Protein AF-0000000078038835 (afdb_homodimer)

pLDDT: mean 94.96, std 6.56, range [46.28, 98.94]

InterPro domains:
  IPR013078 Histidine phosphatase superfamily, clade-1 [PF00300] (7-77)
  IPR013078 Histidine phosphatase superfamily, clade-1 [SM00855] (6-111)
  IPR013078 Histidine phosphatase superfamily, clade-1 [cd07067] (7-146)
  IPR029033 Histidine phosphatase superfamily [G3DSA:3.40.50.1240] (3-154)
  IPR029033 Histidine phosphatase superfamily [SSF53254] (7-139)
  IPR051021 Mitochondrial serine/threonine phosphatase [PTHR20935] (7-74)

Solvent-accessible surface area (backbone atoms only — not comparable to full-atom values): 15827 Å² total; per-residue (Å²): 125,81,63,75,31,43,46,31,46,28,34,25,25,43,52,50,79,91,56,90,52,73,52,67,27,42,53,32,74,66,12,48,52,31,19,40,31,35,22,55,36,40,73,75,64,52,73,91,75,55,48,47,34,19,12,66,30,37,22,17,41,56,29,49,45,56,63,38,91,72,68,42,75,35,70,61,36,26,86,80,32,50,43,69,44,45,37,54,74,52,33,61,94,67,53,86,61,27,31,37,40,24,30,35,76,58,27,49,28,25,38,50,32,27,66,75,66,74,39,93,40,92,41,78,69,63,62,23,23,35,40,33,34,39,36,32,74,90,42,98,66,34,63,39,82,46,32,31,40,30,31,92,70,22,115,126,81,63,74,32,43,46,32,46,28,34,25,25,40,52,50,79,91,55,90,51,72,52,65,26,42,53,31,75,66,13,49,51,29,19,39,30,35,22,54,37,40,71,75,64,53,74,89,73,54,46,46,34,19,13,68,30,38,21,18,40,56,29,48,45,56,62,37,90,74,68,42,74,35,70,61,36,27,85,80,32,51,43,68,44,44,37,54,74,54,33,61,94,66,51,86,59,27,30,37,36,25,31,35,75,58,27,49,30,27,38,52,33,26,67,74,67,75,40,92,39,93,40,78,70,62,62,22,24,37,38,33,34,41,36,32,72,91,44,96,65,34,62,39,83,46,34,30,41,32,31,93,68,22,115

Sequence (310 aa):
MTTVIDLLLWRHAEAEAGFDDDLARPLTPEGHTQAKRVAHWLQRHAPKNLALLASPARRAQETLQHFAAHFTTEPAIAPGSPVSRVLDVLGWPAPQRSLLLVGHQPGIGQTAAYLLTESPLPWAFPRASLWWFRVRPFHPRPVQLRAVIHPDLAEMTTVIDLLLWRHAEAEAGFDDDLARPLTPEGHTQAKRVAHWLQRHAPKNLALLASPARRAQETLQHFAAHFTTEPAIAPGSPVSRVLDVLGWPAPQRSLLLVGHQPGIGQTAAYLLTESPLPWAFPRASLWWFRVRPFHPRPVQLRAVIHPDLAE

Nearest PDB structures (foldseek):
  4hbz-assembly1_A  TM=8.031E-01  e=3.988E-13  Nakamurella multipartita DSM 44233
  3mxo-assembly2_B  TM=8.098E-01  e=4.710E-10  Homo sapiens
  6cni-assembly1_B  TM=8.218E-01  e=1.964E-09  Homo sapiens
  3mxo-assembly2_A-2  TM=7.864E-01  e=9.013E-10  Homo sapiens
  6cni-assembly1_A  TM=8.022E-01  e=1.616E-09  Homo sapiens

Foldseek 3Di:
DFDKAKEKEWEFFAWDDDDPDQLATAHDPVSLLLLLLQLVLCVVDPDPFAQEEEESRNRRVSSCCSNPVDHYYDPCQHPPRALVSVCVVCVPPDGDHYYYYYHHPPNRQQNVCCLVPVDRDRGDDHHRKMWMWMATPPPPPRIDTDDIDGSVRSD/DFDKAKEKEWEFFAWDDDDPDQLATAHDPVSLLLLLLQLVLCVVDPDPFAQEEEESRNRRVSSCCSNPVDHYYDPCQHPPRALVSVCVVCVPPDGDHYYYYYHHPPNRQQNVCCLVPVDRDRGDDHHRKMWMWMATPPPPPRIDTDDIDGSVRSD

Radius of gyration: 19.63 Å; Cα contacts (8 Å, |Δi|>4): 699; chains: 2; bounding box: 52×59×42 Å

Secondary structure (DSSP, 8-state):
----EEEEEEE---B-S--SSGGGPPBPHHHHHHHHHHHHHHHHHS-SS-EEEE-SSHHHHHHHHTT-S--EE-GGGSTT--HHHHHHHHTTTS--S-EEEEE-TTHHHHHHHHHHHSS-------TT-EEEEEE-TTSSS-EEEEEEE-GGG--/----EEEEEEE---B-S--SSGGGPPBPHHHHHHHHHHHHHHHHHS-SS-EEEE-SSHHHHHHHHTT-S--EE-GGGSTT--HHHHHHHHTTTS--S-EEEEE-TTHHHHHHHHHHHSS-------TT-EEEEEE-TTSSS-EEEEEEE-GGG--

Organism: Hydrogenophilus thermoluteolus (NCBI:txid297)

Structure (mmCIF, N/CA/C/O backbone):
data_AF-0000000078038835-model_v1
#
loop_
_entity.id
_entity.type
_entity.pdbx_description
1 polymer 'Phosphohistidine phosphatase, SixA'
#
loop_
_atom_site.group_PDB
_atom_site.id
_atom_site.type_symbol
_atom_site.label_atom_id
_atom_site.label_alt_id
_atom_site.label_comp_id
_atom_site.label_asym_id
_atom_site.label_entity_id
_atom_site.label_seq_id
_atom_site.pdbx_PDB_ins_code
_atom_site.Cartn_x
_atom_site.Cartn_y
_atom_site.Cartn_z
_atom_site.occupancy
_atom_site.B_iso_or_equiv
_atom_site.auth_seq_id
_atom_site.auth_comp_id
_atom_site.auth_asym_id
_atom_site.auth_atom_id
_atom_site.pdbx_PDB_model_num
ATOM 1 N N . MET A 1 1 ? 27.891 -1.405 -4.035 1 46.28 1 MET A N 1
ATOM 2 C CA . MET A 1 1 ? 26.609 -0.864 -4.473 1 46.28 1 MET A CA 1
ATOM 3 C C . MET A 1 1 ? 25.453 -1.632 -3.84 1 46.28 1 MET A C 1
ATOM 5 O O . MET A 1 1 ? 25.359 -2.854 -3.971 1 46.28 1 MET A O 1
ATOM 9 N N . THR A 1 2 ? 24.922 -1.152 -2.871 1 61.75 2 THR A N 1
ATOM 10 C CA . THR A 1 2 ? 24.047 -1.996 -2.061 1 61.75 2 THR A CA 1
ATOM 11 C C . THR A 1 2 ? 22.875 -2.523 -2.893 1 61.75 2 THR A C 1
ATOM 13 O O . THR A 1 2 ? 22.234 -1.765 -3.613 1 61.75 2 THR A O 1
ATOM 16 N N . THR A 1 3 ? 22.844 -3.789 -3.215 1 81.69 3 THR A N 1
ATOM 17 C CA . THR A 1 3 ? 21.891 -4.453 -4.102 1 81.69 3 THR A CA 1
ATOM 18 C C . THR A 1 3 ? 20.469 -4.277 -3.6 1 81.69 3 THR A C 1
ATOM 20 O O . THR A 1 3 ? 20.203 -4.441 -2.408 1 81.69 3 THR A O 1
ATOM 23 N N . VAL A 1 4 ? 19.641 -3.541 -4.352 1 91.31 4 VAL A N 1
ATOM 24 C CA . VAL A 1 4 ? 18.219 -3.348 -4.062 1 91.31 4 VAL A CA 1
ATOM 25 C C . VAL A 1 4 ? 17.406 -4.445 -4.738 1 91.31 4 VAL A C 1
ATOM 27 O O . VAL A 1 4 ? 17.578 -4.723 -5.926 1 91.31 4 VAL A O 1
ATOM 30 N N . ILE A 1 5 ? 16.625 -5.152 -3.869 1 95.69 5 ILE A N 1
ATOM 31 C CA . ILE A 1 5 ? 15.789 -6.234 -4.383 1 95.69 5 ILE A CA 1
ATOM 32 C C . ILE A 1 5 ? 14.312 -5.887 -4.188 1 95.69 5 ILE A C 1
ATOM 34 O O . ILE A 1 5 ? 13.906 -5.465 -3.104 1 95.69 5 ILE A O 1
ATOM 38 N N . ASP A 1 6 ? 13.516 -6.016 -5.281 1 97.81 6 ASP A N 1
ATOM 39 C CA . ASP A 1 6 ? 12.078 -5.789 -5.207 1 97.81 6 ASP A CA 1
ATOM 40 C C . ASP A 1 6 ? 11.312 -7.113 -5.156 1 97.81 6 ASP A C 1
ATOM 42 O O . ASP A 1 6 ? 11.531 -7.992 -5.992 1 97.81 6 ASP A O 1
ATOM 46 N N . LEU A 1 7 ? 10.484 -7.258 -4.129 1 98.38 7 LEU A N 1
ATOM 47 C CA . LEU A 1 7 ? 9.625 -8.422 -3.965 1 98.38 7 LEU A CA 1
ATOM 48 C C . LEU A 1 7 ? 8.156 -8.031 -4.09 1 98.38 7 LEU A C 1
ATOM 50 O O . LEU A 1 7 ? 7.637 -7.27 -3.268 1 98.38 7 LEU A O 1
ATOM 54 N N . LEU A 1 8 ? 7.52 -8.492 -5.129 1 98.75 8 LEU A N 1
ATOM 55 C CA . LEU A 1 8 ? 6.109 -8.211 -5.375 1 98.75 8 LEU A CA 1
ATOM 56 C C . LEU A 1 8 ? 5.258 -9.453 -5.141 1 98.75 8 LEU A C 1
ATOM 58 O O . LEU A 1 8 ? 5.531 -10.516 -5.703 1 98.75 8 LEU A O 1
ATOM 62 N N . LEU A 1 9 ? 4.301 -9.32 -4.203 1 98.75 9 LEU A N 1
ATOM 63 C CA . LEU A 1 9 ? 3.33 -10.367 -3.885 1 98.75 9 LEU A CA 1
ATOM 64 C C . LEU A 1 9 ? 1.952 -10.016 -4.434 1 98.75 9 LEU A C 1
ATOM 66 O O . LEU A 1 9 ? 1.373 -8.992 -4.062 1 98.75 9 LEU A O 1
ATOM 70 N N . TRP A 1 10 ? 1.436 -10.82 -5.336 1 98.81 10 TRP A N 1
ATOM 71 C CA . TRP A 1 10 ? 0.158 -10.594 -6.008 1 98.81 10 TRP A CA 1
ATOM 72 C C . TRP A 1 10 ? -0.807 -11.742 -5.738 1 98.81 10 TRP A C 1
ATOM 74 O O . TRP A 1 10 ? -0.536 -12.891 -6.109 1 98.81 10 TRP A O 1
ATOM 84 N N . ARG A 1 11 ? -1.869 -11.461 -5.016 1 98.81 11 ARG A N 1
ATOM 85 C CA . ARG A 1 11 ? -2.902 -12.484 -4.875 1 98.81 11 ARG A CA 1
ATOM 86 C C . ARG A 1 11 ? -3.646 -12.695 -6.191 1 98.81 11 ARG A C 1
ATOM 88 O O . ARG A 1 11 ? -3.963 -11.727 -6.891 1 98.81 11 ARG A O 1
ATOM 95 N N . HIS A 1 12 ? -3.979 -13.891 -6.426 1 98.88 12 HIS A N 1
ATOM 96 C CA . HIS A 1 12 ? -4.746 -14.141 -7.637 1 98.88 12 HIS A CA 1
ATOM 97 C C . HIS A 1 12 ? -6.062 -13.375 -7.629 1 98.88 12 HIS A C 1
ATOM 99 O O . HIS A 1 12 ? -6.574 -13.023 -6.559 1 98.88 12 HIS A O 1
ATOM 105 N N . ALA A 1 13 ? -6.652 -13.141 -8.844 1 98.75 13 ALA A N 1
ATOM 106 C CA . ALA A 1 13 ? -7.922 -12.43 -9 1 98.75 13 ALA A CA 1
ATOM 107 C C . ALA A 1 13 ? -9.102 -13.359 -8.742 1 98.75 13 ALA A C 1
ATOM 109 O O . ALA A 1 13 ? -8.914 -14.531 -8.406 1 98.75 13 ALA A O 1
ATOM 110 N N . GLU A 1 14 ? -10.305 -12.797 -8.828 1 98.5 14 GLU A N 1
ATOM 111 C CA . GLU A 1 14 ? -11.523 -13.547 -8.516 1 98.5 14 GLU A CA 1
ATOM 112 C C . GLU A 1 14 ? -11.688 -14.75 -9.43 1 98.5 14 GLU A C 1
ATOM 114 O O . GLU A 1 14 ? -11.539 -14.641 -10.648 1 98.5 14 GLU A O 1
ATOM 119 N N . ALA A 1 15 ? -12.008 -15.875 -8.82 1 98.31 15 ALA A N 1
ATOM 120 C CA . ALA A 1 15 ? -12.141 -17.125 -9.562 1 98.31 15 ALA A CA 1
ATOM 121 C C . ALA A 1 15 ? -13.539 -17.719 -9.391 1 98.31 15 ALA A C 1
ATOM 123 O O . ALA A 1 15 ? -14.211 -17.453 -8.391 1 98.31 15 ALA A O 1
ATOM 124 N N . GLU A 1 16 ? -13.859 -18.484 -10.383 1 97.38 16 GLU A N 1
ATOM 125 C CA . GLU A 1 16 ? -15.156 -19.156 -10.359 1 97.38 16 GLU A CA 1
ATOM 126 C C . GLU A 1 16 ? -15.281 -20.109 -9.18 1 97.38 16 GLU A C 1
ATOM 128 O O . GLU A 1 16 ? -14.273 -20.641 -8.711 1 97.38 16 GLU A O 1
ATOM 133 N N . ALA A 1 17 ? -16.531 -20.266 -8.781 1 92.44 17 ALA A N 1
ATOM 134 C CA . ALA A 1 17 ? -16.828 -21.25 -7.738 1 92.44 17 ALA A CA 1
ATOM 135 C C . ALA A 1 17 ? -17.438 -22.516 -8.328 1 92.44 17 ALA A C 1
ATOM 137 O O . ALA A 1 17 ? -17.875 -22.516 -9.477 1 92.44 17 ALA A O 1
ATOM 138 N N . GLY A 1 18 ? -17.375 -23.562 -7.598 1 84.06 18 GLY A N 1
ATOM 139 C CA . GLY A 1 18 ? -18.172 -24.734 -7.965 1 84.06 18 GLY A CA 1
ATOM 140 C C . GLY A 1 18 ? -17.422 -25.688 -8.883 1 84.06 18 GLY A C 1
ATOM 141 O O . GLY A 1 18 ? -18.031 -26.312 -9.758 1 84.06 18 GLY A O 1
ATOM 142 N N . PHE A 1 19 ? -16.141 -25.719 -8.797 1 85.56 19 PHE A N 1
ATOM 143 C CA . PHE A 1 19 ? -15.367 -26.656 -9.586 1 85.56 19 PHE A CA 1
ATOM 144 C C . PHE A 1 19 ? -14.945 -27.859 -8.742 1 85.56 19 PHE A C 1
ATOM 146 O O . PHE A 1 19 ? -14.664 -27.719 -7.551 1 85.56 19 PHE A O 1
ATOM 153 N N . ASP A 1 20 ? -14.977 -28.969 -9.312 1 88.62 20 ASP A N 1
ATOM 154 C CA . ASP A 1 20 ? -14.531 -30.172 -8.625 1 88.62 20 ASP A CA 1
ATOM 155 C C . ASP A 1 20 ? -13.023 -30.141 -8.367 1 88.62 20 ASP A C 1
ATOM 157 O O . ASP A 1 20 ? -12.562 -30.5 -7.277 1 88.62 20 ASP A O 1
ATOM 161 N N . ASP A 1 21 ? -12.359 -29.766 -9.359 1 93.5 21 ASP A N 1
ATOM 162 C CA . ASP A 1 21 ? -10.914 -29.609 -9.258 1 93.5 21 ASP A CA 1
ATOM 163 C C . ASP A 1 21 ? -10.547 -28.156 -8.922 1 93.5 21 ASP A C 1
ATOM 165 O O . ASP A 1 21 ? -10.656 -27.266 -9.773 1 93.5 21 ASP A O 1
ATOM 169 N N . ASP A 1 22 ? -10.016 -28 -7.723 1 95 22 ASP A N 1
ATOM 170 C CA . ASP A 1 22 ? -9.719 -26.641 -7.254 1 95 22 ASP A CA 1
ATOM 171 C C . ASP A 1 22 ? -8.656 -25.984 -8.125 1 95 22 ASP A C 1
ATOM 173 O O . ASP A 1 22 ? -8.742 -24.781 -8.414 1 95 22 ASP A O 1
ATOM 177 N N . LEU A 1 23 ? -7.625 -26.656 -8.602 1 96.56 23 LEU A N 1
ATOM 178 C CA . LEU A 1 23 ? -6.539 -26.078 -9.391 1 96.56 23 LEU A CA 1
ATOM 179 C C . LEU A 1 23 ? -7.043 -25.609 -10.742 1 96.56 23 LEU A C 1
ATOM 181 O O . LEU A 1 23 ? -6.422 -24.75 -11.375 1 96.56 23 LEU A O 1
ATOM 185 N N . ALA A 1 24 ? -8.156 -26.062 -11.148 1 97.12 24 ALA A N 1
ATOM 186 C CA . ALA A 1 24 ? -8.633 -25.812 -12.508 1 97.12 24 ALA A CA 1
ATOM 187 C C . ALA A 1 24 ? -9.609 -24.641 -12.539 1 97.12 24 ALA A C 1
ATOM 189 O O . ALA A 1 24 ? -10.062 -24.219 -13.609 1 97.12 24 ALA A O 1
ATOM 190 N N . ARG A 1 25 ? -9.914 -24.062 -11.406 1 97.31 25 ARG A N 1
ATOM 191 C CA . ARG A 1 25 ? -10.859 -22.953 -11.352 1 97.31 25 ARG A CA 1
ATOM 192 C C . ARG A 1 25 ? -10.359 -21.766 -12.156 1 97.31 25 ARG A C 1
ATOM 194 O O . ARG A 1 25 ? -9.289 -21.219 -11.867 1 97.31 25 ARG A O 1
ATOM 201 N N . PRO A 1 26 ? -11.133 -21.312 -13.148 1 98.31 26 PRO A N 1
ATOM 202 C CA . PRO A 1 26 ? -10.742 -20.125 -13.914 1 98.31 26 PRO A CA 1
ATOM 203 C C . PRO A 1 26 ? -11.148 -18.828 -13.242 1 98.31 26 PRO A C 1
ATOM 205 O O . PRO A 1 26 ? -11.977 -18.828 -12.32 1 98.31 26 PRO A O 1
ATOM 208 N N . LEU A 1 27 ? -10.562 -17.781 -13.727 1 98.75 27 LEU A N 1
ATOM 209 C CA . LEU A 1 27 ? -11.031 -16.469 -13.297 1 98.75 27 LEU A CA 1
ATOM 210 C C . LEU A 1 27 ? -12.461 -16.219 -13.758 1 98.75 27 LEU A C 1
ATOM 212 O O . LEU A 1 27 ? -12.859 -16.688 -14.828 1 98.75 27 LEU A O 1
ATOM 216 N N . THR A 1 28 ? -13.219 -15.492 -12.953 1 98.62 28 THR A N 1
ATOM 217 C CA . THR A 1 28 ? -14.484 -14.93 -13.414 1 98.62 28 THR A CA 1
ATOM 218 C C . THR A 1 28 ? -14.25 -13.758 -14.359 1 98.62 28 THR A C 1
ATOM 220 O O . THR A 1 28 ? -13.133 -13.266 -14.477 1 98.62 28 THR A O 1
ATOM 223 N N . PRO A 1 29 ? -15.266 -13.32 -15.062 1 98.62 29 PRO A N 1
ATOM 224 C CA . PRO A 1 29 ? -15.109 -12.094 -15.844 1 98.62 29 PRO A CA 1
ATOM 225 C C . PRO A 1 29 ? -14.609 -10.914 -15 1 98.62 29 PRO A C 1
ATOM 227 O O . PRO A 1 29 ? -13.734 -10.164 -15.438 1 98.62 29 PRO A O 1
ATOM 230 N N . GLU A 1 30 ? -15.156 -10.805 -13.859 1 98.12 30 GLU A N 1
ATOM 231 C CA . GLU A 1 30 ? -14.688 -9.766 -12.945 1 98.12 30 GLU A CA 1
ATOM 232 C C . GLU A 1 30 ? -13.227 -9.984 -12.562 1 98.12 30 GLU A C 1
ATOM 234 O O . GLU A 1 30 ? -12.453 -9.031 -12.453 1 98.12 30 GLU A O 1
ATOM 239 N N . GLY A 1 31 ? -12.891 -11.219 -12.352 1 98.56 31 GLY A N 1
ATOM 240 C CA . GLY A 1 31 ? -11.508 -11.555 -12.062 1 98.56 31 GLY A CA 1
ATOM 241 C C . GLY A 1 31 ? -10.547 -11.102 -13.156 1 98.56 31 GLY A C 1
ATOM 242 O O . GLY A 1 31 ? -9.477 -10.57 -12.859 1 98.56 31 GLY A O 1
ATOM 243 N N . HIS A 1 32 ? -10.945 -11.312 -14.344 1 98.81 32 HIS A N 1
ATOM 244 C CA . HIS A 1 32 ? -10.117 -10.859 -15.453 1 98.81 32 HIS A CA 1
ATOM 245 C C . HIS A 1 32 ? -9.984 -9.336 -15.453 1 98.81 32 HIS A C 1
ATOM 247 O O . HIS A 1 32 ? -8.898 -8.812 -15.695 1 98.81 32 HIS A O 1
ATOM 253 N N . THR A 1 33 ? -11.055 -8.68 -15.141 1 98.38 33 THR A N 1
ATOM 254 C CA . THR A 1 33 ? -11.039 -7.223 -15.078 1 98.38 33 THR A CA 1
ATOM 255 C C . THR A 1 33 ? -10.102 -6.738 -13.977 1 98.38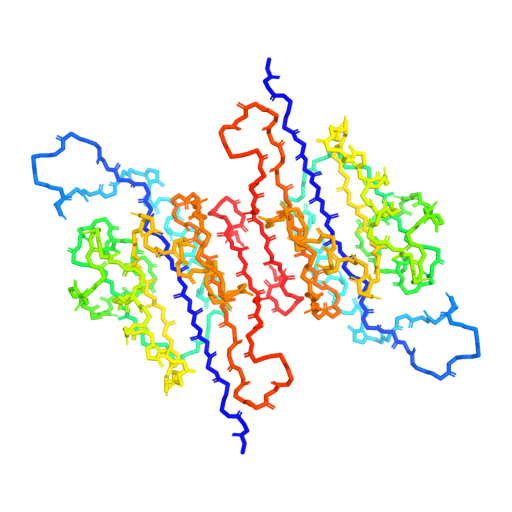 33 THR A C 1
ATOM 257 O O . THR A 1 33 ? -9.289 -5.832 -14.188 1 98.38 33 THR A O 1
ATOM 260 N N . GLN A 1 34 ? -10.172 -7.355 -12.852 1 98.25 34 GLN A N 1
ATOM 261 C CA . GLN A 1 34 ? -9.305 -7.027 -11.727 1 98.25 34 GLN A CA 1
ATOM 262 C C . GLN A 1 34 ? -7.832 -7.199 -12.102 1 98.25 34 GLN A C 1
ATOM 264 O O . GLN A 1 34 ? -7.02 -6.301 -11.883 1 98.25 34 GLN A O 1
ATOM 269 N N . ALA A 1 35 ? -7.531 -8.344 -12.656 1 98.69 35 ALA A N 1
ATOM 270 C CA . ALA A 1 35 ? -6.156 -8.672 -13.008 1 98.69 35 ALA A CA 1
ATOM 271 C C . ALA A 1 35 ? -5.609 -7.707 -14.055 1 98.69 35 ALA A C 1
ATOM 273 O O . ALA A 1 35 ? -4.453 -7.277 -13.969 1 98.69 35 ALA A O 1
ATOM 274 N N . LYS A 1 36 ? -6.422 -7.367 -15.008 1 98.38 36 LYS A N 1
ATOM 275 C CA . LYS A 1 36 ? -6.02 -6.445 -16.062 1 98.38 36 LYS A CA 1
ATOM 276 C C . LYS A 1 36 ? -5.676 -5.074 -15.5 1 98.38 36 LYS A C 1
ATOM 278 O O . LYS A 1 36 ? -4.695 -4.449 -15.922 1 98.38 36 LYS A O 1
ATOM 283 N N . ARG A 1 37 ? -6.441 -4.625 -14.594 1 97.5 37 ARG A N 1
ATOM 284 C CA . ARG A 1 37 ? -6.199 -3.32 -13.977 1 97.5 37 ARG A CA 1
ATOM 285 C C . ARG A 1 37 ? -4.848 -3.287 -13.273 1 97.5 37 ARG A C 1
ATOM 287 O O . ARG A 1 37 ? -4.055 -2.365 -13.484 1 97.5 37 ARG A O 1
ATOM 294 N N . VAL A 1 38 ? -4.57 -4.297 -12.508 1 98.06 38 VAL A N 1
ATOM 295 C CA . VAL A 1 38 ? -3.314 -4.348 -11.766 1 98.06 38 VAL A CA 1
ATOM 296 C C . VAL A 1 38 ? -2.15 -4.551 -12.734 1 98.06 38 VAL A C 1
ATOM 298 O O . VAL A 1 38 ? -1.089 -3.941 -12.57 1 98.06 38 VAL A O 1
ATOM 301 N N . ALA A 1 39 ? -2.352 -5.355 -13.742 1 98.38 39 ALA A N 1
ATOM 302 C CA . ALA A 1 39 ? -1.331 -5.578 -14.766 1 98.38 39 ALA A CA 1
ATOM 303 C C . ALA A 1 39 ? -0.963 -4.273 -15.461 1 98.38 39 ALA A C 1
ATOM 305 O O . ALA A 1 39 ? 0.215 -4.004 -15.711 1 98.38 39 ALA A O 1
ATOM 306 N N . HIS A 1 40 ? -1.932 -3.525 -15.797 1 96.88 40 HIS A N 1
ATOM 307 C CA . HIS A 1 40 ? -1.693 -2.246 -16.453 1 96.88 40 HIS A CA 1
ATOM 308 C C . HIS A 1 40 ? -0.863 -1.319 -15.57 1 96.88 40 HIS A C 1
ATOM 310 O O . HIS A 1 40 ? 0.072 -0.673 -16.047 1 96.88 40 HIS A O 1
ATOM 316 N N . TRP A 1 41 ? -1.223 -1.285 -14.336 1 96.56 41 TRP A N 1
ATOM 317 C CA . TRP A 1 41 ? -0.444 -0.492 -13.391 1 96.56 41 TRP A CA 1
ATOM 318 C C . TRP A 1 41 ? 0.995 -0.992 -13.312 1 96.56 41 TRP A C 1
ATOM 320 O O . TRP A 1 41 ? 1.937 -0.195 -13.328 1 96.56 41 TRP A O 1
ATOM 330 N N . LEU A 1 42 ? 1.181 -2.307 -13.273 1 97.44 42 LEU A N 1
ATOM 331 C CA . LEU A 1 42 ? 2.504 -2.916 -13.211 1 97.44 42 LEU A CA 1
ATOM 332 C C . LEU A 1 42 ? 3.316 -2.588 -14.461 1 97.44 42 LEU A C 1
ATOM 334 O O . LEU A 1 42 ? 4.531 -2.389 -14.383 1 97.44 42 LEU A O 1
ATOM 338 N N . GLN A 1 43 ? 2.689 -2.566 -15.57 1 96.31 43 GLN A N 1
ATOM 339 C CA . GLN A 1 43 ? 3.381 -2.244 -16.812 1 96.31 43 GLN A CA 1
ATOM 340 C C . GLN A 1 43 ? 4.051 -0.875 -16.734 1 96.31 43 GLN A C 1
ATOM 342 O O . GLN A 1 43 ? 5.125 -0.667 -17.312 1 96.31 43 GLN A O 1
ATOM 347 N N . ARG A 1 44 ? 3.463 -0.013 -16 1 94.25 44 ARG A N 1
ATOM 348 C CA . ARG A 1 44 ? 3.943 1.362 -15.914 1 94.25 44 ARG A CA 1
ATOM 349 C C . ARG A 1 44 ? 4.992 1.51 -14.82 1 94.25 44 ARG A C 1
ATOM 351 O O . ARG A 1 44 ? 5.875 2.365 -14.906 1 94.25 44 ARG A O 1
ATOM 358 N N . HIS A 1 45 ? 4.926 0.637 -13.82 1 95 45 HIS A N 1
ATOM 359 C CA . HIS A 1 45 ? 5.688 0.977 -12.625 1 95 45 HIS A CA 1
ATOM 360 C C . HIS A 1 45 ? 6.68 -0.127 -12.266 1 95 45 HIS A C 1
ATOM 362 O O . HIS A 1 45 ? 7.641 0.109 -11.539 1 95 45 HIS A O 1
ATOM 368 N N . ALA A 1 46 ? 6.387 -1.331 -12.68 1 94.69 46 ALA A N 1
ATOM 369 C CA . ALA A 1 46 ? 7.176 -2.475 -12.227 1 94.69 46 ALA A CA 1
ATOM 370 C C . ALA A 1 46 ? 8.633 -2.344 -12.664 1 94.69 46 ALA A C 1
ATOM 372 O O . ALA A 1 46 ? 8.922 -1.783 -13.719 1 94.69 46 ALA A O 1
ATOM 373 N N . PRO A 1 47 ? 9.516 -2.863 -11.867 1 93.25 47 PRO A N 1
ATOM 374 C CA . PRO A 1 47 ? 10.906 -2.914 -12.32 1 93.25 47 PRO A CA 1
ATOM 375 C C . PRO A 1 47 ? 11.086 -3.773 -13.57 1 93.25 47 PRO A C 1
ATOM 377 O O . PRO A 1 47 ? 10.273 -4.664 -13.836 1 93.25 47 PRO A O 1
ATOM 380 N N . LYS A 1 48 ? 12.117 -3.561 -14.336 1 88.19 48 LYS A N 1
ATOM 381 C CA . LYS A 1 48 ? 12.328 -4.238 -15.609 1 88.19 48 LYS A CA 1
ATOM 382 C C . LYS A 1 48 ? 12.844 -5.66 -15.398 1 88.19 48 LYS A C 1
ATOM 384 O O . LYS A 1 48 ? 12.555 -6.555 -16.188 1 88.19 48 LYS A O 1
ATOM 389 N N . ASN A 1 49 ? 13.539 -5.996 -14.398 1 91.12 49 ASN A N 1
ATOM 390 C CA . ASN A 1 49 ? 14.18 -7.297 -14.234 1 91.12 49 ASN A CA 1
ATOM 391 C C . ASN A 1 49 ? 13.523 -8.109 -13.117 1 91.12 49 ASN A C 1
ATOM 393 O O . ASN A 1 49 ? 14.188 -8.492 -12.156 1 91.12 49 ASN A O 1
ATOM 397 N N . LEU A 1 50 ? 12.273 -8.477 -13.461 1 97.06 50 LEU A N 1
ATOM 398 C CA . LEU A 1 50 ? 11.547 -9.297 -12.508 1 97.06 50 LEU A CA 1
ATOM 399 C C . LEU A 1 50 ? 11.5 -10.75 -12.961 1 97.06 50 LEU A C 1
ATOM 401 O O . LEU A 1 50 ? 11.164 -11.031 -14.117 1 97.06 50 LEU A O 1
ATOM 405 N N . ALA A 1 51 ? 11.914 -11.625 -12.078 1 98.31 51 ALA A N 1
ATOM 406 C CA . ALA A 1 51 ? 11.484 -13.008 -12.273 1 98.31 51 ALA A CA 1
ATOM 407 C C . ALA A 1 51 ? 9.984 -13.156 -12.016 1 98.31 51 ALA A C 1
ATOM 409 O O . ALA A 1 51 ? 9.461 -12.625 -11.031 1 98.31 51 ALA A O 1
ATOM 410 N N . LEU A 1 52 ? 9.289 -13.789 -12.938 1 98.75 52 LEU A N 1
ATOM 411 C CA . LEU A 1 52 ? 7.836 -13.914 -12.852 1 98.75 52 LEU A CA 1
ATOM 412 C C . LEU A 1 52 ? 7.434 -15.352 -12.523 1 98.75 52 LEU A C 1
ATOM 414 O O . LEU A 1 52 ? 7.758 -16.281 -13.273 1 98.75 52 LEU A O 1
ATOM 418 N N . LEU A 1 53 ? 6.727 -15.508 -11.352 1 98.88 53 LEU A N 1
ATOM 419 C CA . LEU A 1 53 ? 6.332 -16.828 -10.875 1 98.88 53 LEU A CA 1
ATOM 420 C C . LEU A 1 53 ? 4.828 -16.875 -10.617 1 98.88 53 LEU A C 1
ATOM 422 O O . LEU A 1 53 ? 4.246 -15.93 -10.094 1 98.88 53 LEU A O 1
ATOM 426 N N . ALA A 1 54 ? 4.246 -17.953 -11.023 1 98.88 54 ALA A N 1
ATOM 427 C CA . ALA A 1 54 ? 2.832 -18.141 -10.711 1 98.88 54 ALA A CA 1
ATOM 428 C C . ALA A 1 54 ? 2.59 -19.516 -10.094 1 98.88 54 ALA A C 1
ATOM 430 O O . ALA A 1 54 ? 3.211 -20.5 -10.492 1 98.88 54 ALA A O 1
ATOM 431 N N . SER A 1 55 ? 1.686 -19.547 -9.133 1 98.81 55 SER A N 1
ATOM 432 C CA . SER A 1 55 ? 1.127 -20.812 -8.656 1 98.81 55 SER A CA 1
ATOM 433 C C . SER A 1 55 ? 0.628 -21.656 -9.82 1 98.81 55 SER A C 1
ATOM 435 O O . SER A 1 55 ? 0.208 -21.125 -10.852 1 98.81 55 SER A O 1
ATOM 437 N N . PRO A 1 56 ? 0.559 -23 -9.625 1 98.75 56 PRO A N 1
ATOM 438 C CA . PRO A 1 56 ? 0.036 -23.859 -10.695 1 98.75 56 PRO A CA 1
ATOM 439 C C . PRO A 1 56 ? -1.469 -23.703 -10.898 1 98.75 56 PRO A C 1
ATOM 441 O O . PRO A 1 56 ? -2.018 -24.172 -11.891 1 98.75 56 PRO A O 1
ATOM 444 N N . ALA A 1 57 ? -2.178 -23.125 -9.961 1 98.69 57 ALA A N 1
ATOM 445 C CA . ALA A 1 57 ? -3.621 -22.953 -10.109 1 98.69 57 ALA A CA 1
ATOM 446 C C . ALA A 1 57 ? -3.943 -22.078 -11.328 1 98.69 57 ALA A C 1
ATOM 448 O O . ALA A 1 57 ? -3.295 -21.062 -11.555 1 98.69 57 ALA A O 1
ATOM 449 N N . ARG A 1 58 ? -4.984 -22.469 -12.062 1 98.69 58 ARG A N 1
ATOM 450 C CA . ARG A 1 58 ? -5.367 -21.75 -13.281 1 98.69 58 ARG A CA 1
ATOM 451 C C . ARG A 1 58 ? -5.672 -20.297 -12.992 1 98.69 58 ARG A C 1
ATOM 453 O O . ARG A 1 58 ? -5.293 -19.406 -13.766 1 98.69 58 ARG A O 1
ATOM 460 N N . ARG A 1 59 ? -6.332 -20.016 -11.961 1 98.81 59 ARG A N 1
ATOM 461 C CA . ARG A 1 59 ? -6.688 -18.641 -11.594 1 98.81 59 ARG A CA 1
ATOM 462 C C . ARG A 1 59 ? -5.441 -17.781 -11.406 1 98.81 59 ARG A C 1
ATOM 464 O O . ARG A 1 59 ? -5.441 -16.594 -11.742 1 98.81 59 ARG A O 1
ATOM 471 N N . ALA A 1 60 ? -4.395 -18.328 -10.867 1 98.88 60 ALA A N 1
ATOM 472 C CA . ALA A 1 60 ? -3.143 -17.609 -10.672 1 98.88 60 ALA A CA 1
ATOM 473 C C . ALA A 1 60 ? -2.406 -17.422 -12 1 98.88 60 ALA A C 1
ATOM 475 O O . ALA A 1 60 ? -1.866 -16.359 -12.273 1 98.88 60 ALA A O 1
ATOM 476 N N . GLN A 1 61 ? -2.404 -18.453 -12.766 1 98.88 61 GLN A N 1
ATOM 477 C CA . GLN A 1 61 ? -1.802 -18.375 -14.094 1 98.88 61 GLN A CA 1
ATOM 478 C C . GLN A 1 61 ? -2.48 -17.312 -14.945 1 98.88 61 GLN A C 1
ATOM 480 O O . GLN A 1 61 ? -1.809 -16.484 -15.555 1 98.88 61 GLN A O 1
ATOM 485 N N . GLU A 1 62 ? -3.75 -17.344 -14.938 1 98.88 62 GLU A N 1
ATOM 486 C CA . GLU A 1 62 ? -4.516 -16.375 -15.711 1 98.88 62 GLU A CA 1
ATOM 487 C C . GLU A 1 62 ? -4.27 -14.953 -15.211 1 98.88 62 GLU A C 1
ATOM 489 O O . GLU A 1 62 ? -4.203 -14.008 -16 1 98.88 62 GLU A O 1
ATOM 494 N N . THR A 1 63 ? -4.145 -14.828 -13.945 1 98.94 63 THR A N 1
ATOM 495 C CA . THR A 1 63 ? -3.854 -13.516 -13.375 1 98.94 63 THR A CA 1
ATOM 496 C C . THR A 1 63 ? -2.541 -12.961 -13.93 1 98.94 63 THR A C 1
ATOM 498 O O . THR A 1 63 ? -2.5 -11.844 -14.438 1 98.94 63 THR A O 1
ATOM 501 N N . LEU A 1 64 ? -1.506 -13.773 -13.859 1 98.88 64 LEU A N 1
ATOM 502 C CA . LEU A 1 64 ? -0.187 -13.312 -14.289 1 98.88 64 LEU A CA 1
ATOM 503 C C . LEU A 1 64 ? -0.134 -13.125 -15.797 1 98.88 64 LEU A C 1
ATOM 505 O O . LEU A 1 64 ? 0.608 -12.281 -16.297 1 98.88 64 LEU A O 1
ATOM 509 N N . GLN A 1 65 ? -0.918 -13.805 -16.5 1 98.81 65 GLN A N 1
ATOM 510 C CA . GLN A 1 65 ? -0.939 -13.734 -17.953 1 98.81 65 GLN A CA 1
ATOM 511 C C . GLN A 1 65 ? -1.361 -12.352 -18.438 1 98.81 65 GLN A C 1
ATOM 513 O O . GLN A 1 65 ? -1.001 -11.938 -19.531 1 98.81 65 GLN A O 1
ATOM 518 N N . HIS A 1 66 ? -2.115 -11.656 -17.688 1 98.75 66 HIS A N 1
ATOM 519 C CA . HIS A 1 66 ? -2.518 -10.305 -18.047 1 98.75 66 HIS A CA 1
ATOM 520 C C . HIS A 1 66 ? -1.334 -9.344 -18 1 98.75 66 HIS A C 1
ATOM 522 O O . HIS A 1 66 ? -1.395 -8.25 -18.562 1 98.75 66 HIS A O 1
ATOM 528 N N . PHE A 1 67 ? -0.292 -9.758 -17.312 1 98.31 67 PHE A N 1
ATOM 529 C CA . PHE A 1 67 ? 0.888 -8.914 -17.172 1 98.31 67 PHE A CA 1
ATOM 530 C C . PHE A 1 67 ? 1.996 -9.383 -18.109 1 98.31 67 PHE A C 1
ATOM 532 O O . PHE A 1 67 ? 2.709 -8.562 -18.703 1 98.31 67 PHE A O 1
ATOM 539 N N . ALA A 1 68 ? 2.082 -10.727 -18.234 1 97.88 68 ALA A N 1
ATOM 540 C CA . ALA A 1 68 ? 3.188 -11.281 -19.016 1 97.88 68 ALA A CA 1
ATOM 541 C C . ALA A 1 68 ? 2.773 -12.562 -19.719 1 97.88 68 ALA A C 1
ATOM 543 O O . ALA A 1 68 ? 2.064 -13.398 -19.141 1 97.88 68 ALA A O 1
ATOM 544 N N . ALA A 1 69 ? 3.297 -12.734 -20.859 1 97.06 69 ALA A N 1
ATOM 545 C CA . ALA A 1 69 ? 3.002 -13.922 -21.656 1 97.06 69 ALA A CA 1
ATOM 546 C C . ALA A 1 69 ? 3.82 -15.117 -21.188 1 97.06 69 ALA A C 1
ATOM 548 O O . ALA A 1 69 ? 3.396 -16.266 -21.344 1 97.06 69 ALA A O 1
ATOM 549 N N . HIS A 1 70 ? 4.977 -14.836 -20.703 1 97.62 70 HIS A N 1
ATOM 550 C CA . HIS A 1 70 ? 5.871 -15.898 -20.266 1 97.62 70 HIS A CA 1
ATOM 551 C C . HIS A 1 70 ? 6.219 -15.758 -18.797 1 97.62 70 HIS A C 1
ATOM 553 O O . HIS A 1 70 ? 6.539 -14.656 -18.328 1 97.62 70 HIS A O 1
ATOM 559 N N . PHE A 1 71 ? 6.086 -16.781 -18.094 1 98.62 71 PHE A N 1
ATOM 560 C CA . PHE A 1 71 ? 6.445 -16.875 -16.688 1 98.62 71 PHE A CA 1
ATOM 561 C C . PHE A 1 71 ? 6.66 -18.328 -16.266 1 98.62 71 PHE A C 1
ATOM 563 O O . PHE A 1 71 ? 6.398 -19.25 -17.047 1 98.62 71 PHE A O 1
ATOM 570 N N . THR A 1 72 ? 7.211 -18.516 -15.117 1 98.81 72 THR A N 1
ATOM 571 C CA . THR A 1 72 ? 7.504 -19.859 -14.602 1 98.81 72 THR A CA 1
ATOM 572 C C . THR A 1 72 ? 6.426 -20.312 -13.625 1 98.81 72 THR A C 1
ATOM 574 O O . THR A 1 72 ? 6.012 -19.531 -12.75 1 98.81 72 THR A O 1
ATOM 577 N N . THR A 1 73 ? 5.957 -21.516 -13.828 1 98.88 73 THR A N 1
ATOM 578 C CA . THR A 1 73 ? 5.078 -22.109 -12.836 1 98.88 73 THR A CA 1
ATOM 579 C C . THR A 1 73 ? 5.879 -22.594 -11.625 1 98.88 73 THR A C 1
ATOM 581 O O . THR A 1 73 ? 6.844 -23.344 -11.773 1 98.88 73 THR A O 1
ATOM 584 N N . GLU A 1 74 ? 5.508 -22.156 -10.422 1 98.81 74 GLU A N 1
ATOM 585 C CA . GLU A 1 74 ? 6.211 -22.5 -9.195 1 98.81 74 GLU A CA 1
ATOM 586 C C . GLU A 1 74 ? 5.328 -23.312 -8.258 1 98.81 74 GLU A C 1
ATOM 588 O O . GLU A 1 74 ? 4.527 -22.766 -7.504 1 98.81 74 GLU A O 1
ATOM 593 N N . PRO A 1 75 ? 5.473 -24.625 -8.203 1 98.5 75 PRO A N 1
ATOM 594 C CA . PRO A 1 75 ? 4.617 -25.5 -7.387 1 98.5 75 PRO A CA 1
ATOM 595 C C . PRO A 1 75 ? 4.695 -25.172 -5.898 1 98.5 75 PRO A C 1
ATOM 597 O O . PRO A 1 75 ? 3.738 -25.406 -5.156 1 98.5 75 PRO A O 1
ATOM 600 N N . ALA A 1 76 ? 5.746 -24.625 -5.492 1 98.25 76 ALA A N 1
ATOM 601 C CA . ALA A 1 76 ? 5.977 -24.344 -4.074 1 98.25 76 ALA A CA 1
ATOM 602 C C . ALA A 1 76 ? 5.008 -23.297 -3.553 1 98.25 76 ALA A C 1
ATOM 604 O O . ALA A 1 76 ? 4.855 -23.125 -2.34 1 98.25 76 ALA A O 1
ATOM 605 N N . ILE A 1 77 ? 4.32 -22.547 -4.449 1 98.44 77 ILE A N 1
ATOM 606 C CA . ILE A 1 77 ? 3.387 -21.531 -3.988 1 98.44 77 ILE A CA 1
ATOM 607 C C . ILE A 1 77 ? 1.965 -21.922 -4.398 1 98.44 77 ILE A C 1
ATOM 609 O O . ILE A 1 77 ? 1.132 -21.047 -4.656 1 98.44 77 ILE A O 1
ATOM 613 N N . ALA A 1 78 ? 1.696 -23.172 -4.461 1 98.5 78 ALA A N 1
ATOM 614 C CA . ALA A 1 78 ? 0.365 -23.703 -4.73 1 98.5 78 ALA A CA 1
ATOM 615 C C . ALA A 1 78 ? -0.601 -23.375 -3.598 1 98.5 78 ALA A C 1
ATOM 617 O O . ALA A 1 78 ? -0.178 -22.969 -2.514 1 98.5 78 ALA A O 1
ATOM 618 N N . PRO A 1 79 ? -1.933 -23.547 -3.881 1 97.81 79 PRO A N 1
ATOM 619 C CA . PRO A 1 79 ? -2.896 -23.328 -2.801 1 97.81 79 PRO A CA 1
ATOM 620 C C . PRO A 1 79 ? -2.582 -24.141 -1.548 1 97.81 79 PRO A C 1
ATOM 622 O O . PRO A 1 79 ? -2.273 -25.328 -1.642 1 97.81 79 PRO A O 1
ATOM 625 N N . GLY A 1 80 ? -2.605 -23.422 -0.434 1 96.12 80 GLY A N 1
ATOM 626 C CA . GLY A 1 80 ? -2.373 -24.125 0.822 1 96.12 80 GLY A CA 1
ATOM 627 C C . GLY A 1 80 ? -0.919 -24.109 1.255 1 96.12 80 GLY A C 1
ATOM 628 O O . GLY A 1 80 ? -0.587 -24.562 2.352 1 96.12 80 GLY A O 1
ATOM 629 N N . SER A 1 81 ? -0.008 -23.625 0.415 1 95.88 81 SER A N 1
ATOM 630 C CA . SER A 1 81 ? 1.406 -23.531 0.765 1 95.88 81 SER A CA 1
ATOM 631 C C . SER A 1 81 ? 1.615 -22.656 1.996 1 95.88 81 SER A C 1
ATOM 633 O O . SER A 1 81 ? 1.04 -21.578 2.098 1 95.88 81 SER A O 1
ATOM 635 N N . PRO A 1 82 ? 2.418 -23.125 2.916 1 94.81 82 PRO A N 1
ATOM 636 C CA . PRO A 1 82 ? 2.686 -22.312 4.105 1 94.81 82 PRO A CA 1
ATOM 637 C C . PRO A 1 82 ? 3.584 -21.109 3.812 1 94.81 82 PRO A C 1
ATOM 639 O O . PRO A 1 82 ? 4.246 -21.062 2.771 1 94.81 82 PRO A O 1
ATOM 642 N N . VAL A 1 83 ? 3.648 -20.234 4.77 1 96.25 83 VAL A N 1
ATOM 643 C CA . VAL A 1 83 ? 4.441 -19.016 4.664 1 96.25 83 VAL A CA 1
ATOM 644 C C . VAL A 1 83 ? 5.91 -19.375 4.457 1 96.25 83 VAL A C 1
ATOM 646 O O . VAL A 1 83 ? 6.605 -18.734 3.662 1 96.25 83 VAL A O 1
ATOM 649 N N . SER A 1 84 ? 6.336 -20.406 5.152 1 96.62 84 SER A N 1
ATOM 650 C CA . SER A 1 84 ? 7.742 -20.797 5.07 1 96.62 84 SER A CA 1
ATOM 651 C C . SER A 1 84 ? 8.133 -21.141 3.639 1 96.62 84 SER A C 1
ATOM 653 O O . SER A 1 84 ? 9.242 -20.828 3.199 1 96.62 84 SER A O 1
ATOM 655 N N . ARG A 1 85 ? 7.262 -21.75 2.922 1 97.75 85 ARG A N 1
ATOM 656 C CA . ARG A 1 85 ? 7.539 -22.125 1.539 1 97.75 85 ARG A CA 1
ATOM 657 C C . ARG A 1 85 ? 7.582 -20.906 0.635 1 97.75 85 ARG A C 1
ATOM 659 O O . ARG A 1 85 ? 8.438 -20.797 -0.246 1 97.75 85 ARG A O 1
ATOM 666 N N . VAL A 1 86 ? 6.68 -20 0.827 1 98.25 86 VAL A N 1
ATOM 667 C CA . VAL A 1 86 ? 6.676 -18.766 0.05 1 98.25 86 VAL A CA 1
ATOM 668 C C . VAL A 1 86 ? 7.957 -17.984 0.313 1 98.25 86 VAL A C 1
ATOM 670 O O . VAL A 1 86 ? 8.594 -17.5 -0.622 1 98.25 86 VAL A O 1
ATOM 673 N N . LEU A 1 87 ? 8.367 -17.922 1.577 1 98.12 87 LEU A N 1
ATOM 674 C CA . LEU A 1 87 ? 9.594 -17.234 1.951 1 98.12 87 LEU A CA 1
ATOM 675 C C . LEU A 1 87 ? 10.812 -17.891 1.304 1 98.12 87 LEU A C 1
ATOM 677 O O . LEU A 1 87 ? 11.742 -17.219 0.876 1 98.12 87 LEU A O 1
ATOM 681 N N . ASP A 1 88 ? 10.727 -19.219 1.24 1 98.31 88 ASP A N 1
ATOM 682 C CA . ASP A 1 88 ? 11.805 -19.938 0.57 1 98.31 88 ASP A CA 1
ATOM 683 C C . ASP A 1 88 ? 11.898 -19.547 -0.902 1 98.31 88 ASP A C 1
ATOM 685 O O . ASP A 1 88 ? 12.992 -19.344 -1.425 1 98.31 88 ASP A O 1
ATOM 689 N N . VAL A 1 89 ? 10.781 -19.453 -1.563 1 98.5 89 VAL A N 1
ATOM 690 C CA . VAL A 1 89 ? 10.734 -19.078 -2.973 1 98.5 89 VAL A CA 1
ATOM 691 C C . VAL A 1 89 ? 11.273 -17.656 -3.15 1 98.5 89 VAL A C 1
ATOM 693 O O . VAL A 1 89 ? 11.992 -17.375 -4.113 1 98.5 89 VAL A O 1
ATOM 696 N N . LEU A 1 90 ? 11.016 -16.812 -2.164 1 98.06 90 LEU A N 1
ATOM 697 C CA . LEU A 1 90 ? 11.492 -15.43 -2.199 1 98.06 90 LEU A CA 1
ATOM 698 C C . LEU A 1 90 ? 12.992 -15.359 -1.927 1 98.06 90 LEU A C 1
ATOM 700 O O . LEU A 1 90 ? 13.617 -14.328 -2.162 1 98.06 90 LEU A O 1
ATOM 704 N N . GLY A 1 91 ? 13.555 -16.391 -1.448 1 97.19 91 GLY A N 1
ATOM 705 C CA . GLY A 1 91 ? 14.945 -16.375 -1.023 1 97.19 91 GLY A CA 1
ATOM 706 C C . GLY A 1 91 ? 15.172 -15.586 0.253 1 97.19 91 GLY A C 1
ATOM 707 O O . GLY A 1 91 ? 16.234 -14.992 0.443 1 97.19 91 GLY A O 1
ATOM 708 N N . TRP A 1 92 ? 14.273 -15.547 1.104 1 94.94 92 TRP A N 1
ATOM 709 C CA . TRP A 1 92 ? 14.344 -14.781 2.344 1 94.94 92 TRP A CA 1
ATOM 710 C C . TRP A 1 92 ? 15.203 -15.492 3.381 1 94.94 92 TRP A C 1
ATOM 712 O O . TRP A 1 92 ? 15.156 -16.719 3.492 1 94.94 92 TRP A O 1
ATOM 722 N N . PRO A 1 93 ? 16.016 -14.852 4.094 1 93 93 PRO A N 1
ATOM 723 C CA . PRO A 1 93 ? 16.062 -13.406 4.324 1 93 93 PRO A CA 1
ATOM 724 C C . PRO A 1 93 ? 17.062 -12.703 3.416 1 93 93 PRO A C 1
ATOM 726 O O . PRO A 1 93 ? 17.281 -11.492 3.543 1 93 93 PRO A O 1
ATOM 729 N N . ALA A 1 94 ? 17.672 -13.383 2.475 1 93.5 94 ALA A N 1
ATOM 730 C CA . ALA A 1 94 ? 18.672 -12.789 1.603 1 93.5 94 ALA A CA 1
ATOM 731 C C . ALA A 1 94 ? 18.328 -13 0.133 1 93.5 94 ALA A C 1
ATOM 733 O O . ALA A 1 94 ? 19.062 -13.672 -0.596 1 93.5 94 ALA A O 1
ATOM 734 N N . PRO A 1 95 ? 17.156 -12.328 -0.252 1 95.94 95 PRO A N 1
ATOM 735 C CA . PRO A 1 95 ? 16.797 -12.523 -1.659 1 95.94 95 PRO A CA 1
ATOM 736 C C . PRO A 1 95 ? 17.906 -12.086 -2.615 1 95.94 95 PRO A C 1
ATOM 738 O O . PRO A 1 95 ? 18.594 -11.094 -2.357 1 95.94 95 PRO A O 1
ATOM 741 N N . GLN A 1 96 ? 17.984 -12.781 -3.756 1 94.25 96 GLN A N 1
ATOM 742 C CA . GLN A 1 96 ? 19.094 -12.555 -4.676 1 94.25 96 GLN A CA 1
ATOM 743 C C . GLN A 1 96 ? 18.609 -11.969 -5.996 1 94.25 96 GLN A C 1
ATOM 745 O O . GLN A 1 96 ? 19.422 -11.625 -6.867 1 94.25 96 GLN A O 1
ATOM 750 N N . ARG A 1 97 ? 17.375 -11.922 -6.152 1 95.19 97 ARG A N 1
ATOM 751 C CA . ARG A 1 97 ? 16.797 -11.352 -7.363 1 95.19 97 ARG A CA 1
ATOM 752 C C . ARG A 1 97 ? 15.422 -10.766 -7.09 1 95.19 97 ARG A C 1
ATOM 754 O O . ARG A 1 97 ? 14.727 -11.203 -6.176 1 95.19 97 ARG A O 1
ATOM 761 N N . SER A 1 98 ? 15.094 -9.797 -7.848 1 97.75 98 SER A N 1
ATOM 762 C CA . SER A 1 98 ? 13.742 -9.25 -7.812 1 97.75 98 SER A CA 1
ATOM 763 C C . SER A 1 98 ? 12.75 -10.195 -8.477 1 97.75 98 SER A C 1
ATOM 765 O O . SER A 1 98 ? 13.055 -10.812 -9.5 1 97.75 98 SER A O 1
ATOM 767 N N . LEU A 1 99 ? 11.547 -10.281 -7.844 1 98.06 99 LEU A N 1
ATOM 768 C CA . LEU A 1 99 ? 10.578 -11.172 -8.469 1 98.06 99 LEU A CA 1
ATOM 769 C C . LEU A 1 99 ? 9.156 -10.75 -8.133 1 98.06 99 LEU A C 1
ATOM 771 O O . LEU A 1 99 ? 8.938 -9.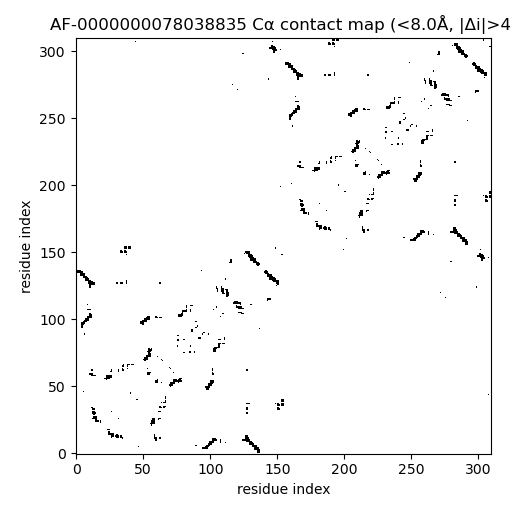953 -7.211 1 98.06 99 LEU A O 1
ATOM 775 N N . LEU A 1 100 ? 8.234 -11.117 -8.93 1 98.81 100 LEU A N 1
ATOM 776 C CA . LEU A 1 100 ? 6.793 -11.055 -8.75 1 98.81 100 LEU A CA 1
ATOM 777 C C . LEU A 1 100 ? 6.188 -12.453 -8.703 1 98.81 100 LEU A C 1
ATOM 779 O O . LEU A 1 100 ? 6.438 -13.266 -9.594 1 98.81 100 LEU A O 1
ATOM 783 N N . LEU A 1 101 ? 5.512 -12.773 -7.645 1 98.69 101 LEU A N 1
ATOM 784 C CA . LEU A 1 101 ? 4.844 -14.07 -7.617 1 98.69 101 LEU A CA 1
ATOM 785 C C . LEU A 1 101 ? 3.344 -13.906 -7.406 1 98.69 101 LEU A C 1
ATOM 787 O O . LEU A 1 101 ? 2.908 -13.008 -6.676 1 98.69 101 LEU A O 1
ATOM 791 N N . VAL A 1 102 ? 2.541 -14.68 -8.102 1 98.94 102 VAL A N 1
ATOM 792 C CA . VAL A 1 102 ? 1.095 -14.75 -7.93 1 98.94 102 VAL A CA 1
ATOM 793 C C . VAL A 1 102 ? 0.733 -15.984 -7.102 1 98.94 102 VAL A C 1
ATOM 795 O O . VAL A 1 102 ? 1.032 -17.109 -7.492 1 98.94 102 VAL A O 1
ATOM 798 N N . GLY A 1 103 ? 0.12 -15.742 -5.988 1 98.56 103 GLY A N 1
ATOM 799 C CA . GLY A 1 103 ? -0.213 -16.844 -5.094 1 98.56 103 GLY A CA 1
ATOM 800 C C . GLY A 1 103 ? -1.585 -16.703 -4.461 1 98.56 103 GLY A C 1
ATOM 801 O O . GLY A 1 103 ? -2.504 -16.141 -5.078 1 98.56 103 GLY A O 1
ATOM 802 N N . HIS A 1 104 ? -1.722 -17.297 -3.254 1 98.44 104 HIS A N 1
ATOM 803 C CA . HIS A 1 104 ? -3.043 -17.484 -2.666 1 98.44 104 HIS A CA 1
ATOM 804 C C . HIS A 1 104 ? -3.064 -17.047 -1.206 1 98.44 104 HIS A C 1
ATOM 806 O O . HIS A 1 104 ? -2.021 -16.984 -0.553 1 98.44 104 HIS A O 1
ATOM 812 N N . GLN A 1 105 ? -4.293 -16.719 -0.806 1 96.12 105 GLN A N 1
ATOM 813 C CA . GLN A 1 105 ? -4.504 -16.594 0.633 1 96.12 105 GLN A CA 1
ATOM 814 C C . GLN A 1 105 ? -4.555 -17.969 1.295 1 96.12 105 GLN A C 1
ATOM 816 O O . GLN A 1 105 ? -4.949 -18.953 0.665 1 96.12 105 GLN A O 1
ATOM 821 N N . PRO A 1 106 ? -4.195 -18.125 2.604 1 96.06 106 PRO A N 1
ATOM 822 C CA . PRO A 1 106 ? -3.656 -17.062 3.447 1 96.06 106 PRO A CA 1
ATOM 823 C C . PRO A 1 106 ? -2.16 -16.844 3.234 1 96.06 106 PRO A C 1
ATOM 825 O O . PRO A 1 106 ? -1.578 -15.922 3.816 1 96.06 106 PRO A O 1
ATOM 828 N N . GLY A 1 107 ? -1.508 -17.625 2.408 1 96.25 107 GLY A N 1
ATOM 829 C CA . GLY A 1 107 ? -0.061 -17.625 2.254 1 96.25 107 GLY A CA 1
ATOM 830 C C . GLY A 1 107 ? 0.497 -16.25 1.896 1 96.25 107 GLY A C 1
ATOM 831 O O . GLY A 1 107 ? 1.437 -15.773 2.533 1 96.25 107 GLY A O 1
ATOM 832 N N . ILE A 1 108 ? -0.042 -15.594 0.969 1 96.38 108 ILE A N 1
ATOM 833 C CA . ILE A 1 108 ? 0.462 -14.32 0.474 1 96.38 108 ILE A CA 1
ATOM 834 C C . ILE A 1 108 ? 0.325 -13.258 1.56 1 96.38 108 ILE A C 1
ATOM 836 O O . ILE A 1 108 ? 1.272 -12.516 1.835 1 96.38 108 ILE A O 1
ATOM 840 N N . GLY A 1 109 ? -0.894 -13.172 2.152 1 95.62 109 GLY A N 1
ATOM 841 C CA . GLY A 1 109 ? -1.119 -12.195 3.205 1 95.62 109 GLY A CA 1
ATOM 842 C C . GLY A 1 109 ? -0.203 -12.383 4.398 1 95.62 109 GLY A C 1
ATOM 843 O O . GLY A 1 109 ? 0.336 -11.414 4.934 1 95.62 109 GLY A O 1
ATOM 844 N N . GLN A 1 110 ? -0.033 -13.609 4.789 1 96.38 110 GLN A N 1
ATOM 845 C CA . GLN A 1 110 ? 0.824 -13.906 5.934 1 96.38 110 GLN A CA 1
ATOM 846 C C . GLN A 1 110 ? 2.289 -13.625 5.609 1 96.38 110 GLN A C 1
ATOM 848 O O . GLN A 1 110 ? 3.049 -13.195 6.48 1 96.38 110 GLN A O 1
ATOM 853 N N . THR A 1 111 ? 2.662 -13.875 4.402 1 97.5 111 THR A N 1
ATOM 854 C CA . THR A 1 111 ? 4.02 -13.547 3.98 1 97.5 111 THR A CA 1
ATOM 855 C C . THR A 1 111 ? 4.25 -12.039 4.004 1 97.5 111 THR A C 1
ATOM 857 O O . THR A 1 111 ? 5.27 -11.57 4.516 1 97.5 111 THR A O 1
ATOM 860 N N . ALA A 1 112 ? 3.287 -11.289 3.504 1 96.94 112 ALA A N 1
ATOM 861 C CA . ALA A 1 112 ? 3.375 -9.828 3.547 1 96.94 112 ALA A CA 1
ATOM 862 C C . ALA A 1 112 ? 3.506 -9.328 4.98 1 96.94 112 ALA A C 1
ATOM 864 O O . ALA A 1 112 ? 4.344 -8.469 5.273 1 96.94 112 ALA A O 1
ATOM 865 N N . ALA A 1 113 ? 2.684 -9.898 5.844 1 95.06 113 ALA A N 1
ATOM 866 C CA . ALA A 1 113 ? 2.736 -9.531 7.258 1 95.06 113 ALA A CA 1
ATOM 867 C C . ALA A 1 113 ? 4.125 -9.781 7.84 1 95.06 113 ALA A C 1
ATOM 869 O O . ALA A 1 113 ? 4.68 -8.922 8.523 1 95.06 113 ALA A O 1
ATOM 870 N N . TYR A 1 114 ? 4.645 -10.922 7.535 1 95.62 114 TYR A N 1
ATOM 871 C CA . TYR A 1 114 ? 5.953 -11.297 8.055 1 95.62 114 TYR A CA 1
ATOM 872 C C . TYR A 1 114 ? 7.039 -10.367 7.539 1 95.62 114 TYR A C 1
ATOM 874 O O . TYR A 1 114 ? 7.891 -9.906 8.305 1 95.62 114 TYR A O 1
ATOM 882 N N . LEU A 1 115 ? 7.027 -10.039 6.262 1 95.25 115 LEU A N 1
ATOM 883 C CA . LEU A 1 115 ? 8.031 -9.164 5.668 1 95.25 115 LEU A CA 1
ATOM 884 C C . LEU A 1 115 ? 7.996 -7.781 6.305 1 95.25 115 LEU A C 1
ATOM 886 O O . LEU A 1 115 ? 9.039 -7.164 6.523 1 95.25 115 LEU A O 1
ATOM 890 N N . LEU A 1 116 ? 6.793 -7.367 6.566 1 92.62 116 LEU A N 1
ATOM 891 C CA . LEU A 1 116 ? 6.633 -5.992 7.023 1 92.62 116 LEU A CA 1
ATOM 892 C C . LEU A 1 116 ? 6.859 -5.891 8.531 1 92.62 116 LEU A C 1
ATOM 894 O O . LEU A 1 116 ? 7.402 -4.895 9.016 1 92.62 116 LEU A O 1
ATOM 898 N N . THR A 1 117 ? 6.496 -6.945 9.336 1 91.31 117 THR A N 1
ATOM 899 C CA . THR A 1 117 ? 6.438 -6.805 10.789 1 91.31 117 THR A CA 1
ATOM 900 C C . THR A 1 117 ? 7.359 -7.809 11.469 1 91.31 117 THR A C 1
ATOM 902 O O . THR A 1 117 ? 7.586 -7.73 12.672 1 91.31 117 THR A O 1
ATOM 905 N N . GLU A 1 118 ? 7.816 -8.766 10.789 1 89.38 118 GLU A N 1
ATOM 906 C CA . GLU A 1 118 ? 8.594 -9.883 11.312 1 89.38 118 GLU A CA 1
ATOM 907 C C . GLU A 1 118 ? 7.785 -10.688 12.328 1 89.38 118 GLU A C 1
ATOM 909 O O . GLU A 1 118 ? 8.344 -11.234 13.281 1 89.38 118 GLU A O 1
ATOM 914 N N . SER A 1 119 ? 6.469 -10.641 12.211 1 88.44 119 SER A N 1
ATOM 915 C CA . SER A 1 119 ? 5.527 -11.391 13.039 1 88.44 119 SER A CA 1
ATOM 916 C C . SER A 1 119 ? 4.496 -12.117 12.18 1 88.44 119 SER A C 1
ATOM 918 O O . SER A 1 119 ? 4.043 -11.586 11.164 1 88.44 119 SER A O 1
ATOM 920 N N . PRO A 1 120 ? 4.258 -13.344 12.633 1 87.19 120 PRO A N 1
ATOM 921 C CA . PRO A 1 120 ? 3.203 -14.062 11.914 1 87.19 120 PRO A CA 1
ATOM 922 C C . PRO A 1 120 ? 1.809 -13.523 12.219 1 87.19 120 PRO A C 1
ATOM 924 O O . PRO A 1 120 ? 1.289 -13.727 13.32 1 87.19 120 PRO A O 1
ATOM 927 N N . LEU A 1 121 ? 1.289 -12.617 11.43 1 89.75 121 LEU A N 1
ATOM 928 C CA . LEU A 1 121 ? -0.052 -12.062 11.578 1 89.75 121 LEU A CA 1
ATOM 929 C C . LEU A 1 121 ? -0.996 -12.625 10.523 1 89.75 121 LEU A C 1
ATOM 931 O O . LEU A 1 121 ? -0.577 -12.906 9.398 1 89.75 121 LEU A O 1
ATOM 935 N N . PRO A 1 122 ? -2.207 -12.828 10.867 1 89.69 122 PRO A N 1
ATOM 936 C CA . PRO A 1 122 ? -3.176 -13.43 9.945 1 89.69 122 PRO A CA 1
ATOM 937 C C . PRO A 1 122 ? -3.787 -12.414 8.984 1 89.69 122 PRO A C 1
ATOM 939 O O . PRO A 1 122 ? -5.012 -12.312 8.891 1 89.69 122 PRO A O 1
ATOM 942 N N . TRP A 1 123 ? -2.969 -11.766 8.195 1 90.62 123 TRP A N 1
ATOM 943 C CA . TRP A 1 123 ? -3.463 -10.758 7.262 1 90.62 123 TRP A CA 1
ATOM 944 C C . TRP A 1 123 ? -4.109 -11.414 6.043 1 90.62 123 TRP A C 1
ATOM 946 O O . TRP A 1 123 ? -3.564 -12.367 5.48 1 90.62 123 TRP A O 1
ATOM 956 N N . ALA A 1 124 ? -5.27 -10.984 5.746 1 88.5 124 ALA A N 1
ATOM 957 C CA . ALA A 1 124 ? -5.973 -11.359 4.523 1 88.5 124 ALA A CA 1
ATOM 958 C C . ALA A 1 124 ? -6.277 -10.133 3.67 1 88.5 124 ALA A C 1
ATOM 960 O O . ALA A 1 124 ? -6.723 -9.102 4.188 1 88.5 124 ALA A O 1
ATOM 961 N N . PHE A 1 125 ? -5.945 -10.25 2.377 1 91.81 125 PHE A N 1
ATOM 962 C CA . PHE A 1 125 ? -6.148 -9.141 1.461 1 91.81 125 PHE A CA 1
ATOM 963 C C . PHE A 1 125 ? -7.082 -9.531 0.323 1 91.81 125 PHE A C 1
ATOM 965 O O . PHE A 1 125 ? -7.188 -10.711 -0.017 1 91.81 125 PHE A O 1
ATOM 972 N N . PRO A 1 126 ? -7.77 -8.562 -0.227 1 94.44 126 PRO A N 1
ATOM 973 C CA . PRO A 1 126 ? -8.711 -8.859 -1.31 1 94.44 126 PRO A CA 1
ATOM 974 C C . PRO A 1 126 ? -8.031 -9.508 -2.516 1 94.44 126 PRO A C 1
ATOM 976 O O . PRO A 1 126 ? -6.82 -9.383 -2.688 1 94.44 126 PRO A O 1
ATOM 979 N N . ARG A 1 127 ? -8.875 -10.258 -3.25 1 97.69 127 ARG A N 1
ATOM 980 C CA . ARG A 1 127 ? -8.406 -10.836 -4.504 1 97.69 127 ARG A CA 1
ATOM 981 C C . ARG A 1 127 ? -7.809 -9.773 -5.414 1 97.69 127 ARG A C 1
ATOM 983 O O . ARG A 1 127 ? -8.266 -8.625 -5.422 1 97.69 127 ARG A O 1
ATOM 990 N N . ALA A 1 128 ? -6.781 -10.086 -6.086 1 98.38 128 ALA A N 1
ATOM 991 C CA . ALA A 1 128 ? -6.074 -9.289 -7.086 1 98.38 128 ALA A CA 1
ATOM 992 C C . ALA A 1 128 ? -5.254 -8.18 -6.426 1 98.38 128 ALA A C 1
ATOM 994 O O . ALA A 1 128 ? -4.621 -7.375 -7.113 1 98.38 128 ALA A O 1
ATOM 995 N N . SER A 1 129 ? -5.195 -8.102 -5.117 1 97.88 129 SER A N 1
ATOM 996 C CA . SER A 1 129 ? -4.375 -7.098 -4.445 1 97.88 129 SER A CA 1
ATOM 997 C C . SER A 1 129 ? -2.891 -7.379 -4.641 1 97.88 129 SER A C 1
ATOM 999 O O . SER A 1 129 ? -2.471 -8.539 -4.684 1 97.88 129 SER A O 1
ATOM 1001 N N . LEU A 1 130 ? -2.098 -6.324 -4.699 1 98.44 130 LEU A N 1
ATOM 1002 C CA . LEU A 1 130 ? -0.659 -6.395 -4.93 1 98.44 130 LEU A CA 1
ATOM 1003 C C . LEU A 1 130 ? 0.106 -5.699 -3.807 1 98.44 130 LEU A C 1
ATOM 1005 O O . LEU A 1 130 ? -0.25 -4.59 -3.402 1 98.44 130 LEU A O 1
ATOM 1009 N N . TRP A 1 131 ? 1.142 -6.336 -3.289 1 98.25 131 TRP A N 1
ATOM 1010 C CA . TRP A 1 131 ? 2.078 -5.766 -2.324 1 98.25 131 TRP A CA 1
ATOM 1011 C C . TRP A 1 131 ? 3.486 -5.703 -2.904 1 98.25 131 TRP A C 1
ATOM 1013 O O . TRP A 1 131 ? 3.988 -6.695 -3.439 1 98.25 131 TRP A O 1
ATOM 1023 N N . TRP A 1 132 ? 4.113 -4.574 -2.807 1 98.31 132 TRP A N 1
ATOM 1024 C CA . TRP A 1 132 ? 5.453 -4.348 -3.336 1 98.31 132 TRP A CA 1
ATOM 1025 C C . TRP A 1 132 ? 6.41 -3.924 -2.229 1 98.31 132 TRP A C 1
ATOM 1027 O O . TRP A 1 132 ? 6.301 -2.816 -1.694 1 98.31 132 TRP A O 1
ATOM 1037 N N . PHE A 1 133 ? 7.363 -4.797 -1.958 1 97.38 133 PHE A N 1
ATOM 1038 C CA . PHE A 1 133 ? 8.406 -4.539 -0.975 1 97.38 133 PHE A CA 1
ATOM 1039 C C . PHE A 1 133 ? 9.742 -4.27 -1.661 1 97.38 133 PHE A C 1
ATOM 1041 O O . PHE A 1 133 ? 10.078 -4.926 -2.65 1 97.38 133 PHE A O 1
ATOM 1048 N N . ARG A 1 134 ? 10.5 -3.346 -1.123 1 96.25 134 ARG A N 1
ATOM 1049 C CA . ARG A 1 134 ? 11.898 -3.131 -1.481 1 96.25 134 ARG A CA 1
ATOM 1050 C C . ARG A 1 134 ? 12.828 -3.557 -0.348 1 96.25 134 ARG A C 1
ATOM 1052 O O . ARG A 1 134 ? 12.648 -3.141 0.798 1 96.25 134 ARG A O 1
ATOM 1059 N N . VAL A 1 135 ? 13.711 -4.395 -0.668 1 95.56 135 VAL A N 1
ATOM 1060 C CA . VAL A 1 135 ? 14.664 -4.922 0.308 1 95.56 135 VAL A CA 1
ATOM 1061 C C . VAL A 1 135 ? 16.047 -4.352 0.041 1 95.56 135 VAL A C 1
ATOM 1063 O O . VAL A 1 135 ? 16.562 -4.434 -1.081 1 95.56 135 VAL A O 1
ATOM 1066 N N . ARG A 1 136 ? 16.656 -3.684 0.984 1 92.19 136 ARG A N 1
ATOM 1067 C CA . ARG A 1 136 ? 18.031 -3.162 0.979 1 92.19 136 ARG A CA 1
ATOM 1068 C C . ARG A 1 136 ? 18.859 -3.781 2.102 1 92.19 136 ARG A C 1
ATOM 1070 O O . ARG A 1 136 ? 18.75 -3.365 3.258 1 92.19 136 ARG A O 1
ATOM 1077 N N . PRO A 1 137 ? 19.75 -4.574 1.606 1 81.06 137 PRO A N 1
ATOM 1078 C CA . PRO A 1 137 ? 20.578 -5.195 2.65 1 81.06 137 PRO A CA 1
ATOM 1079 C C . PRO A 1 137 ? 21.422 -4.188 3.408 1 81.06 137 PRO A C 1
ATOM 1081 O O . PRO A 1 137 ? 21.875 -3.193 2.83 1 81.06 137 PRO A O 1
ATOM 1084 N N . PHE A 1 138 ? 21.531 -4.223 4.754 1 81.31 138 PHE A N 1
ATOM 1085 C CA . PHE A 1 138 ? 22.422 -3.484 5.641 1 81.31 138 PHE A CA 1
ATOM 1086 C C . PHE A 1 138 ? 21.859 -2.104 5.953 1 81.31 138 PHE A C 1
ATOM 1088 O O . PHE A 1 138 ? 22.516 -1.291 6.602 1 81.31 138 PHE A O 1
ATOM 1095 N N . HIS A 1 139 ? 20.734 -1.786 5.328 1 82 139 HIS A N 1
ATOM 1096 C CA . HIS A 1 139 ? 20.047 -0.563 5.734 1 82 139 HIS A CA 1
ATOM 1097 C C . HIS A 1 139 ? 19.453 -0.705 7.129 1 82 139 HIS A C 1
ATOM 1099 O O . HIS A 1 139 ? 19.109 -1.812 7.555 1 82 139 HIS A O 1
ATOM 1105 N N . PRO A 1 140 ? 19.453 0.366 7.801 1 80.88 140 PRO A N 1
ATOM 1106 C CA . PRO A 1 140 ? 18.844 0.299 9.125 1 80.88 140 PRO A CA 1
ATOM 1107 C C . PRO A 1 140 ? 17.391 -0.186 9.078 1 80.88 140 PRO A C 1
ATOM 1109 O O . PRO A 1 140 ? 16.906 -0.781 10.047 1 80.88 140 PRO A O 1
ATOM 1112 N N . ARG A 1 141 ? 16.719 0.078 7.973 1 81.62 141 ARG A N 1
ATOM 1113 C CA . ARG A 1 141 ? 15.391 -0.449 7.664 1 81.62 141 ARG A CA 1
ATOM 1114 C C . ARG A 1 141 ? 15.422 -1.297 6.395 1 81.62 141 ARG A C 1
ATOM 1116 O O . ARG A 1 141 ? 15.125 -0.802 5.305 1 81.62 141 ARG A O 1
ATOM 1123 N N . PRO A 1 142 ? 15.703 -2.496 6.578 1 89.12 142 PRO A N 1
ATOM 1124 C CA . PRO A 1 142 ? 16.031 -3.295 5.398 1 89.12 142 PRO A CA 1
ATOM 1125 C C . PRO A 1 142 ? 14.828 -3.555 4.5 1 89.12 142 PRO A C 1
ATOM 1127 O O . PRO A 1 142 ? 14.984 -3.84 3.311 1 89.12 142 PRO A O 1
ATOM 1130 N N . VAL A 1 143 ? 13.586 -3.516 5.125 1 93.81 143 VAL A N 1
ATOM 1131 C CA . VAL A 1 143 ? 12.383 -3.77 4.344 1 93.81 143 VAL A CA 1
ATOM 1132 C C . VAL A 1 143 ? 11.508 -2.52 4.32 1 93.81 143 VAL A C 1
ATOM 1134 O O . VAL A 1 143 ? 11.188 -1.961 5.371 1 93.81 143 VAL A O 1
ATOM 1137 N N . GLN A 1 144 ? 11.234 -2.088 3.109 1 92.88 144 GLN A N 1
ATOM 1138 C CA . GLN A 1 144 ? 10.336 -0.955 2.922 1 92.88 144 GLN A CA 1
ATOM 1139 C C . GLN A 1 144 ? 9.117 -1.349 2.086 1 92.88 144 GLN A C 1
ATOM 1141 O O . GLN A 1 144 ? 9.258 -2.025 1.064 1 92.88 144 GLN A O 1
ATOM 1146 N N . LEU A 1 145 ? 7.973 -1.007 2.551 1 96.38 145 LEU A N 1
ATOM 1147 C CA . LEU A 1 145 ? 6.766 -1.159 1.744 1 96.38 145 LEU A CA 1
ATOM 1148 C C . LEU A 1 145 ? 6.621 -0.004 0.759 1 96.38 145 LEU A C 1
ATOM 1150 O O . LEU A 1 145 ? 6.465 1.148 1.166 1 96.38 145 LEU A O 1
ATOM 1154 N N . ARG A 1 146 ? 6.684 -0.291 -0.546 1 96.12 146 ARG A N 1
ATOM 1155 C CA . ARG A 1 146 ? 6.648 0.742 -1.576 1 96.12 146 ARG A CA 1
ATOM 1156 C C . ARG A 1 146 ? 5.219 1.012 -2.035 1 96.12 146 ARG A C 1
ATOM 1158 O O . ARG A 1 146 ? 4.859 2.156 -2.322 1 96.12 146 ARG A O 1
ATOM 1165 N N . ALA A 1 147 ? 4.484 -0.073 -2.096 1 97.31 147 ALA A N 1
ATOM 1166 C CA . ALA A 1 147 ? 3.123 0.077 -2.602 1 97.31 147 ALA A CA 1
ATOM 1167 C C . ALA A 1 147 ? 2.238 -1.083 -2.152 1 97.31 147 ALA A C 1
ATOM 1169 O O . ALA A 1 147 ? 2.701 -2.221 -2.053 1 97.31 147 ALA A O 1
ATOM 1170 N N . VAL A 1 148 ? 1.107 -0.796 -1.841 1 97.75 148 VAL A N 1
ATOM 1171 C CA . VAL A 1 148 ? -0.032 -1.707 -1.792 1 97.75 148 VAL A CA 1
ATOM 1172 C C . VAL A 1 148 ? -1.138 -1.2 -2.715 1 97.75 148 VAL A C 1
ATOM 1174 O O . VAL A 1 148 ? -1.526 -0.032 -2.646 1 97.75 148 VAL A O 1
ATOM 1177 N N . ILE A 1 149 ? -1.639 -2.107 -3.598 1 96.44 149 ILE A N 1
ATOM 1178 C CA . ILE A 1 149 ? -2.613 -1.638 -4.578 1 96.44 149 ILE A CA 1
ATOM 1179 C C . ILE A 1 149 ? -3.828 -2.562 -4.578 1 96.44 149 ILE A C 1
ATOM 1181 O O . ILE A 1 149 ? -3.711 -3.75 -4.887 1 96.44 149 ILE A O 1
ATOM 1185 N N . HIS A 1 150 ? -5 -2.014 -4.184 1 96.56 150 HIS A N 1
ATOM 1186 C CA . HIS A 1 150 ? -6.285 -2.654 -4.453 1 96.56 150 HIS A CA 1
ATOM 1187 C C . HIS A 1 150 ? -6.633 -2.584 -5.938 1 96.56 150 HIS A C 1
ATOM 1189 O O . HIS A 1 150 ? -6.41 -1.559 -6.582 1 96.56 150 HIS A O 1
ATOM 1195 N N . PRO A 1 151 ? -7.195 -3.662 -6.434 1 95.81 151 PRO A N 1
ATOM 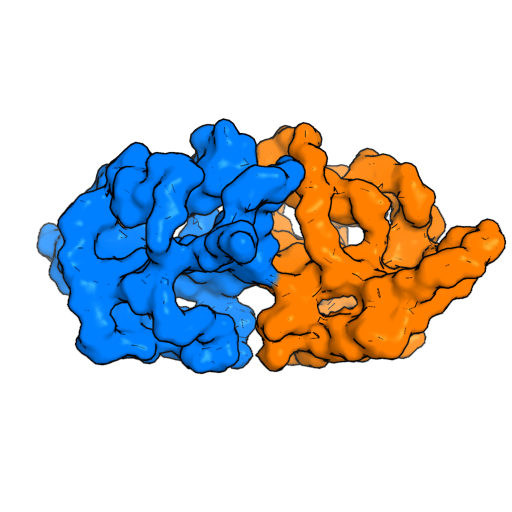1196 C CA . PRO A 1 151 ? -7.48 -3.641 -7.871 1 95.81 151 PRO A CA 1
ATOM 1197 C C . PRO A 1 151 ? -8.359 -2.459 -8.281 1 95.81 151 PRO A C 1
ATOM 1199 O O . PRO A 1 151 ? -8.211 -1.936 -9.391 1 95.81 151 PRO A O 1
ATOM 1202 N N . ASP A 1 152 ? -9.18 -1.95 -7.465 1 93.62 152 ASP A N 1
ATOM 1203 C CA . ASP A 1 152 ? -10.062 -0.835 -7.773 1 93.62 152 ASP A CA 1
ATOM 1204 C C . ASP A 1 152 ? -9.289 0.477 -7.867 1 93.62 152 ASP A C 1
ATOM 1206 O O . ASP A 1 152 ? -9.805 1.476 -8.375 1 93.62 152 ASP A O 1
ATOM 1210 N N . LEU A 1 153 ? -8.055 0.445 -7.375 1 93.25 153 LEU A N 1
ATOM 1211 C CA . LEU A 1 153 ? -7.266 1.672 -7.324 1 93.25 153 LEU A CA 1
ATOM 1212 C C . LEU A 1 153 ? -6.078 1.6 -8.281 1 93.25 153 LEU A C 1
ATOM 1214 O O . LEU A 1 153 ? -5.203 2.469 -8.258 1 93.25 153 LEU A O 1
ATOM 1218 N N . ALA A 1 154 ? -5.891 0.545 -9.086 1 87.81 154 ALA A N 1
ATOM 1219 C CA . ALA A 1 154 ? -4.766 0.304 -9.984 1 87.81 154 ALA A CA 1
ATOM 1220 C C . ALA A 1 154 ? -5 0.957 -11.344 1 87.81 154 ALA A C 1
ATOM 1222 O O . ALA A 1 154 ? -4.172 0.832 -12.25 1 87.81 154 ALA A O 1
ATOM 1223 N N . GLU A 1 155 ? -5.684 2.223 -11.539 1 74.5 155 GLU A N 1
ATOM 1224 C CA . GLU A 1 155 ? -5.949 2.748 -12.875 1 74.5 155 GLU A CA 1
ATOM 1225 C C . GLU A 1 155 ? -4.672 3.287 -13.523 1 74.5 155 GLU A C 1
ATOM 1227 O O . GLU A 1 155 ? -3.766 3.744 -12.82 1 74.5 155 GLU A O 1
ATOM 1232 N N . MET B 1 1 ? -26.844 -0.143 7.457 1 46.53 1 MET B N 1
ATOM 1233 C CA . MET B 1 1 ? -25.844 -0.012 6.395 1 46.53 1 MET B CA 1
ATOM 1234 C C . MET B 1 1 ? -24.453 0.175 6.973 1 46.53 1 MET B C 1
ATOM 1236 O O . MET B 1 1 ? -24.219 1.082 7.773 1 46.53 1 MET B O 1
ATOM 1240 N N . THR B 1 2 ? -23.719 -0.79 6.996 1 62.03 2 THR B N 1
ATOM 1241 C CA . THR B 1 2 ? -22.516 -0.733 7.812 1 62.03 2 THR B CA 1
ATOM 1242 C C . THR B 1 2 ? -21.609 0.41 7.363 1 62.03 2 THR B C 1
ATOM 1244 O O . THR B 1 2 ? -21.328 0.563 6.168 1 62.03 2 THR B O 1
ATOM 1247 N N . THR B 1 3 ? -21.469 1.456 8.117 1 82 3 THR B N 1
ATOM 1248 C CA . THR B 1 3 ? -20.781 2.695 7.809 1 82 3 THR B CA 1
ATOM 1249 C C . THR B 1 3 ? -19.297 2.424 7.516 1 82 3 THR B C 1
ATOM 1251 O O . THR B 1 3 ? -18.641 1.683 8.242 1 82 3 THR B O 1
ATOM 1254 N N . VAL B 1 4 ? -18.875 2.639 6.262 1 91.38 4 VAL B N 1
ATOM 1255 C CA . VAL B 1 4 ? -17.484 2.512 5.832 1 91.38 4 VAL B CA 1
ATOM 1256 C C . VAL B 1 4 ? -16.781 3.855 5.984 1 91.38 4 VAL B C 1
ATOM 1258 O O . VAL B 1 4 ? -17.281 4.887 5.539 1 91.38 4 VAL B O 1
ATOM 1261 N N . ILE B 1 5 ? -15.664 3.797 6.77 1 95.69 5 ILE B N 1
ATOM 1262 C CA . ILE B 1 5 ? -14.891 5.008 7.004 1 95.69 5 ILE B CA 1
ATOM 1263 C C . ILE B 1 5 ? -13.5 4.859 6.391 1 95.69 5 ILE B C 1
ATOM 1265 O O . ILE B 1 5 ? -12.828 3.84 6.59 1 95.69 5 ILE B O 1
ATOM 1269 N N . ASP B 1 6 ? -13.086 5.867 5.586 1 97.75 6 ASP B N 1
ATOM 1270 C CA . ASP B 1 6 ? -11.742 5.883 5.004 1 97.75 6 ASP B CA 1
ATOM 1271 C C . ASP B 1 6 ? -10.82 6.824 5.773 1 97.75 6 ASP B C 1
ATOM 1273 O O . ASP B 1 6 ? -11.164 7.984 6.004 1 97.75 6 ASP B O 1
ATOM 1277 N N . LEU B 1 7 ? -9.703 6.293 6.23 1 98.38 7 LEU B N 1
ATOM 1278 C CA . LEU B 1 7 ? -8.664 7.062 6.914 1 98.38 7 LEU B CA 1
ATOM 1279 C C . LEU B 1 7 ? -7.391 7.117 6.082 1 98.38 7 LEU B C 1
ATOM 1281 O O . LEU B 1 7 ? -6.754 6.086 5.844 1 98.38 7 LEU B O 1
ATOM 1285 N N . LEU B 1 8 ? -7.051 8.273 5.605 1 98.75 8 LEU B N 1
ATOM 1286 C CA . LEU B 1 8 ? -5.852 8.477 4.797 1 98.75 8 LEU B CA 1
ATOM 1287 C C . LEU B 1 8 ? -4.793 9.242 5.582 1 98.75 8 LEU B C 1
ATOM 1289 O O . LEU B 1 8 ? -5.07 10.32 6.117 1 98.75 8 LEU B O 1
ATOM 1293 N N . LEU B 1 9 ? -3.621 8.617 5.734 1 98.75 9 LEU B N 1
ATOM 1294 C CA . LEU B 1 9 ? -2.457 9.211 6.379 1 98.75 9 LEU B CA 1
ATOM 1295 C C . LEU B 1 9 ? -1.399 9.594 5.352 1 98.75 9 LEU B C 1
ATOM 1297 O O . LEU B 1 9 ? -0.889 8.734 4.629 1 98.75 9 LEU B O 1
ATOM 1301 N N . TRP B 1 10 ? -1.084 10.859 5.254 1 98.81 10 TRP B N 1
ATOM 1302 C CA . TRP B 1 10 ? -0.14 11.398 4.281 1 98.81 10 TRP B CA 1
ATOM 1303 C C . TRP B 1 10 ? 1.02 12.102 4.98 1 98.81 10 TRP B C 1
ATOM 1305 O O . TRP B 1 10 ? 0.817 13.086 5.699 1 98.81 10 TRP B O 1
ATOM 1315 N N . ARG B 1 11 ? 2.209 11.547 4.855 1 98.81 11 ARG B N 1
ATOM 1316 C CA . ARG B 1 11 ? 3.371 12.273 5.363 1 98.81 11 ARG B CA 1
ATOM 1317 C C . ARG B 1 11 ? 3.678 13.492 4.5 1 98.81 11 ARG B C 1
ATOM 1319 O O . ARG B 1 11 ? 3.605 13.422 3.271 1 98.81 11 ARG B O 1
ATOM 1326 N N . HIS B 1 12 ? 4.082 14.5 5.145 1 98.88 12 HIS B N 1
ATOM 1327 C CA . HIS B 1 12 ? 4.453 15.672 4.367 1 98.88 12 HIS B CA 1
ATOM 1328 C C . HIS B 1 12 ? 5.57 15.359 3.381 1 98.88 12 HIS B C 1
ATOM 1330 O O . HIS B 1 12 ? 6.34 14.414 3.592 1 98.88 12 HIS B O 1
ATOM 1336 N N . ALA B 1 13 ? 5.703 16.188 2.297 1 98.75 13 ALA B N 1
ATOM 1337 C CA . ALA B 1 13 ? 6.734 16.031 1.275 1 98.75 13 ALA B CA 1
ATOM 1338 C C . ALA B 1 13 ? 8.055 16.625 1.738 1 98.75 13 ALA B C 1
ATOM 1340 O O . ALA B 1 13 ? 8.164 17.125 2.861 1 98.75 13 ALA B O 1
ATOM 1341 N N . GLU B 1 14 ? 9.07 16.5 0.888 1 98.5 14 GLU B N 1
ATOM 1342 C CA . GLU B 1 14 ? 10.414 16.938 1.243 1 98.5 14 GLU B CA 1
ATOM 1343 C C . GLU B 1 14 ? 10.453 18.438 1.538 1 98.5 14 GLU B C 1
ATOM 1345 O O . GLU B 1 14 ? 9.914 19.234 0.777 1 98.5 14 GLU B O 1
ATOM 1350 N N . ALA B 1 15 ? 11.125 18.766 2.629 1 98.38 15 ALA B N 1
ATOM 1351 C CA . ALA B 1 15 ? 11.195 20.156 3.066 1 98.38 15 ALA B CA 1
ATOM 1352 C C . ALA B 1 15 ? 12.648 20.625 3.174 1 98.38 15 ALA B C 1
ATOM 1354 O O . ALA B 1 15 ? 13.555 19.812 3.348 1 98.38 15 ALA B O 1
ATOM 1355 N N . GLU B 1 16 ? 12.758 21.906 3.055 1 97.38 16 GLU B N 1
ATOM 1356 C CA . GLU B 1 16 ? 14.078 22.516 3.137 1 97.38 16 GLU B CA 1
ATOM 1357 C C . GLU B 1 16 ? 14.703 22.297 4.508 1 97.38 16 GLU B C 1
ATOM 1359 O O . GLU B 1 16 ? 14 22.156 5.508 1 97.38 16 GLU B O 1
ATOM 1364 N N . ALA B 1 17 ? 16.016 22.281 4.469 1 92.31 17 ALA B N 1
ATOM 1365 C CA . ALA B 1 17 ? 16.766 22.188 5.715 1 92.31 17 ALA B CA 1
ATOM 1366 C C . ALA B 1 17 ? 17.328 23.562 6.117 1 92.31 17 ALA B C 1
ATOM 1368 O O . ALA B 1 17 ? 17.375 24.484 5.301 1 92.31 17 ALA B O 1
ATOM 1369 N N . GLY B 1 18 ? 17.672 23.688 7.355 1 83.5 18 GLY B N 1
ATOM 1370 C CA . GLY B 1 18 ? 18.453 24.844 7.754 1 83.5 18 GLY B CA 1
ATOM 1371 C C . GLY B 1 18 ? 17.609 26.047 8.141 1 83.5 18 GLY B C 1
ATOM 1372 O O . GLY B 1 18 ? 17.984 27.188 7.887 1 83.5 18 GLY B O 1
ATOM 1373 N N . PHE B 1 19 ? 16.438 25.797 8.617 1 85.19 19 PHE B N 1
ATOM 1374 C CA . PHE B 1 19 ? 15.594 26.891 9.086 1 85.19 19 PHE B CA 1
ATOM 1375 C C . PHE B 1 19 ? 15.648 27 10.609 1 85.19 19 PHE B C 1
ATOM 1377 O O . PHE B 1 19 ? 15.758 25.984 11.305 1 85.19 19 PHE B O 1
ATOM 1384 N N . ASP B 1 20 ? 15.672 28.156 11.086 1 88.31 20 ASP B N 1
ATOM 1385 C CA . ASP B 1 20 ? 15.648 28.391 12.523 1 88.31 20 ASP B CA 1
ATOM 1386 C C . ASP B 1 20 ? 14.32 27.953 13.133 1 88.31 20 ASP B C 1
ATOM 1388 O O . ASP B 1 20 ? 14.289 27.297 14.18 1 88.31 20 ASP B O 1
ATOM 1392 N N . ASP B 1 21 ? 13.328 28.328 12.469 1 93.25 21 ASP B N 1
ATOM 1393 C CA . ASP B 1 21 ? 11.984 27.938 12.867 1 93.25 21 ASP B CA 1
ATOM 1394 C C . ASP B 1 21 ? 11.531 26.688 12.117 1 93.25 21 ASP B C 1
ATOM 1396 O O . ASP B 1 21 ? 11.227 26.75 10.922 1 93.25 21 ASP B O 1
ATOM 1400 N N . ASP B 1 22 ? 11.383 25.609 12.883 1 94.88 22 ASP B N 1
ATOM 1401 C CA . ASP B 1 22 ? 11.055 24.328 12.258 1 94.88 22 ASP B CA 1
ATOM 1402 C C . ASP B 1 22 ? 9.68 24.375 11.586 1 94.88 22 ASP B C 1
ATOM 1404 O O . ASP B 1 22 ? 9.492 23.828 10.5 1 94.88 22 ASP B O 1
ATOM 1408 N N . LEU B 1 23 ? 8.68 25.031 12.133 1 96.44 23 LEU B N 1
ATOM 1409 C CA . LEU B 1 23 ? 7.32 25.078 11.594 1 96.44 23 LEU B CA 1
ATOM 1410 C C . LEU B 1 23 ? 7.289 25.844 10.273 1 96.44 23 LEU B C 1
ATOM 1412 O O . LEU B 1 23 ? 6.383 25.641 9.461 1 96.44 23 LEU B O 1
ATOM 1416 N N . ALA B 1 24 ? 8.273 26.609 10.023 1 97.06 24 ALA B N 1
ATOM 1417 C CA . ALA B 1 24 ? 8.25 27.516 8.875 1 97.06 24 ALA B CA 1
ATOM 1418 C C . ALA B 1 24 ? 8.977 26.906 7.684 1 97.06 24 ALA B C 1
ATOM 1420 O O . ALA B 1 24 ? 9 27.5 6.598 1 97.06 24 ALA B O 1
ATOM 1421 N N . ARG B 1 25 ? 9.539 25.734 7.832 1 97.31 25 ARG B N 1
ATOM 1422 C CA . ARG B 1 25 ? 10.281 25.109 6.746 1 97.31 25 ARG B CA 1
ATOM 1423 C C . ARG B 1 25 ? 9.383 24.844 5.543 1 97.31 25 ARG B C 1
ATOM 1425 O O . ARG B 1 25 ? 8.391 24.109 5.648 1 97.31 25 ARG B O 1
ATOM 1432 N N . PRO B 1 26 ? 9.727 25.391 4.371 1 98.25 26 PRO B N 1
ATOM 1433 C CA . PRO B 1 26 ? 8.938 25.141 3.162 1 98.25 26 PRO B CA 1
ATOM 1434 C C . PRO B 1 26 ? 9.344 23.844 2.463 1 98.25 26 PRO B C 1
ATOM 1436 O O . PRO B 1 26 ? 10.414 23.281 2.746 1 98.25 26 PRO B O 1
ATOM 1439 N N . LEU B 1 27 ? 8.477 23.422 1.596 1 98.75 27 LEU B N 1
ATOM 1440 C CA . LEU B 1 27 ? 8.859 22.312 0.731 1 98.75 27 LEU B CA 1
ATOM 1441 C C . LEU B 1 27 ? 10.016 22.719 -0.182 1 98.75 27 LEU B C 1
ATOM 1443 O O . LEU B 1 27 ? 10.117 23.875 -0.596 1 98.75 27 LEU B O 1
ATOM 1447 N N . THR B 1 28 ? 10.875 21.75 -0.499 1 98.62 28 THR B N 1
ATOM 1448 C CA . THR B 1 28 ? 11.828 21.922 -1.589 1 98.62 28 THR B CA 1
ATOM 1449 C C . THR B 1 28 ? 11.133 21.812 -2.941 1 98.62 28 THR B C 1
ATOM 1451 O O . THR B 1 28 ? 9.969 21.406 -3.016 1 98.62 28 THR B O 1
ATOM 1454 N N . PRO B 1 29 ? 11.789 22.188 -4.004 1 98.62 29 PRO B N 1
ATOM 1455 C CA . PRO B 1 29 ? 11.203 21.938 -5.324 1 98.62 29 PRO B CA 1
ATOM 1456 C C . PRO B 1 29 ? 10.836 20.469 -5.539 1 98.62 29 PRO B C 1
ATOM 1458 O O . PRO B 1 29 ? 9.758 20.172 -6.07 1 98.62 29 PRO B O 1
ATOM 1461 N N . GLU B 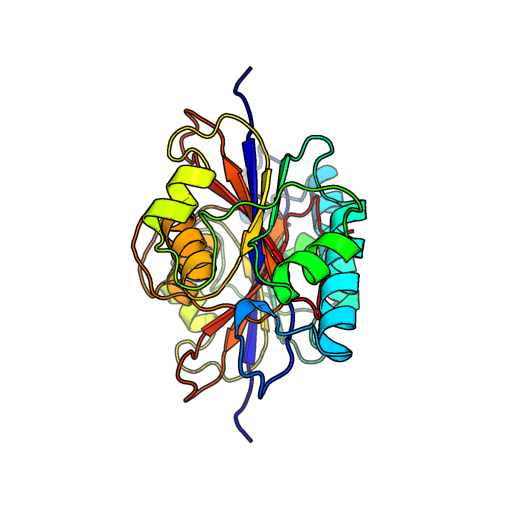1 30 ? 11.695 19.641 -5.109 1 98.12 30 GLU B N 1
ATOM 1462 C CA . GLU B 1 30 ? 11.398 18.219 -5.188 1 98.12 30 GLU B CA 1
ATOM 1463 C C . GLU B 1 30 ? 10.188 17.859 -4.328 1 98.12 30 GLU B C 1
ATOM 1465 O O . GLU B 1 30 ? 9.359 17.031 -4.727 1 98.12 30 GLU B O 1
ATOM 1470 N N . GLY B 1 31 ? 10.125 18.453 -3.188 1 98.56 31 GLY B N 1
ATOM 1471 C CA . GLY B 1 31 ? 8.969 18.25 -2.33 1 98.56 31 GLY B CA 1
ATOM 1472 C C . GLY B 1 31 ? 7.656 18.625 -3.002 1 98.56 31 GLY B C 1
ATOM 1473 O O . GLY B 1 31 ? 6.664 17.891 -2.877 1 98.56 31 GLY B O 1
ATOM 1474 N N . HIS B 1 32 ? 7.68 19.688 -3.684 1 98.81 32 HIS B N 1
ATOM 1475 C CA . HIS B 1 32 ? 6.48 20.094 -4.414 1 98.81 32 HIS B CA 1
ATOM 1476 C C . HIS B 1 32 ? 6.129 19.078 -5.496 1 98.81 32 HIS B C 1
ATOM 1478 O O . HIS B 1 32 ? 4.957 18.734 -5.68 1 98.81 32 HIS B O 1
ATOM 1484 N N . THR B 1 33 ? 7.141 18.578 -6.141 1 98.44 33 THR B N 1
ATOM 1485 C CA . THR B 1 33 ? 6.926 17.562 -7.176 1 98.44 33 THR B CA 1
ATOM 1486 C C . THR B 1 33 ? 6.332 16.297 -6.582 1 98.44 33 THR B C 1
ATOM 1488 O O . THR B 1 33 ? 5.371 15.742 -7.121 1 98.44 33 THR B O 1
ATOM 1491 N N . GLN B 1 34 ? 6.848 15.883 -5.484 1 98.25 34 GLN B N 1
ATOM 1492 C CA . GLN B 1 34 ? 6.348 14.703 -4.785 1 98.25 34 GLN B CA 1
ATOM 1493 C C . GLN B 1 34 ? 4.879 14.875 -4.406 1 98.25 34 GLN B C 1
ATOM 1495 O O . GLN B 1 34 ? 4.055 14 -4.684 1 98.25 34 GLN B O 1
ATOM 1500 N N . ALA B 1 35 ? 4.594 15.984 -3.789 1 98.69 35 ALA B N 1
ATOM 1501 C CA . ALA B 1 35 ? 3.238 16.266 -3.311 1 98.69 35 ALA B CA 1
ATOM 1502 C C . ALA B 1 35 ? 2.248 16.312 -4.473 1 98.69 35 ALA B C 1
ATOM 1504 O O . ALA B 1 35 ? 1.133 15.805 -4.367 1 98.69 35 ALA B O 1
ATOM 1505 N N . LYS B 1 36 ? 2.65 16.922 -5.543 1 98.44 36 LYS B N 1
ATOM 1506 C CA . LYS B 1 36 ? 1.795 17.047 -6.723 1 98.44 36 LYS B CA 1
ATOM 1507 C C . LYS B 1 36 ? 1.452 15.672 -7.297 1 98.44 36 LYS B C 1
ATOM 1509 O O . LYS B 1 36 ? 0.311 15.422 -7.691 1 98.44 36 LYS B O 1
ATOM 1514 N N . ARG B 1 37 ? 2.396 14.812 -7.34 1 97.5 37 ARG B N 1
ATOM 1515 C CA . ARG B 1 37 ? 2.172 13.477 -7.867 1 97.5 37 ARG B CA 1
ATOM 1516 C C . ARG B 1 37 ? 1.125 12.727 -7.043 1 97.5 37 ARG B C 1
ATOM 1518 O O . ARG B 1 37 ? 0.18 12.164 -7.598 1 97.5 37 ARG B O 1
ATOM 1525 N N . VAL B 1 38 ? 1.267 12.781 -5.75 1 98.06 38 VAL B N 1
ATOM 1526 C CA . VAL B 1 38 ? 0.337 12.078 -4.875 1 98.06 38 VAL B CA 1
ATOM 1527 C C . VAL B 1 38 ? -1.032 12.758 -4.922 1 98.06 38 VAL B C 1
ATOM 1529 O O . VAL B 1 38 ? -2.064 12.078 -4.938 1 98.06 38 VAL B O 1
ATOM 1532 N N . ALA B 1 39 ? -1.041 14.07 -4.988 1 98.38 39 ALA B N 1
ATOM 1533 C CA . ALA B 1 39 ? -2.289 14.82 -5.098 1 98.38 39 ALA B CA 1
ATOM 1534 C C . ALA B 1 39 ? -3.055 14.422 -6.359 1 98.38 39 ALA B C 1
ATOM 1536 O O . ALA B 1 39 ? -4.273 14.25 -6.328 1 98.38 39 ALA B O 1
ATOM 1537 N N . HIS B 1 40 ? -2.367 14.32 -7.422 1 96.81 40 HIS B N 1
ATOM 1538 C CA . HIS B 1 40 ? -2.992 13.93 -8.68 1 96.81 40 HIS B CA 1
ATOM 1539 C C . HIS B 1 40 ? -3.623 12.547 -8.578 1 96.81 40 HIS B C 1
ATOM 1541 O O . HIS B 1 40 ? -4.746 12.336 -9.039 1 96.81 40 HIS B O 1
ATOM 1547 N N . TRP B 1 41 ? -2.902 11.656 -7.992 1 96.56 41 TRP B N 1
ATOM 1548 C CA . TRP B 1 41 ? -3.445 10.32 -7.77 1 96.56 41 TRP B CA 1
ATOM 1549 C C . TRP B 1 41 ? -4.695 10.383 -6.895 1 96.56 41 TRP B C 1
ATOM 1551 O O . TRP B 1 41 ? -5.695 9.727 -7.191 1 96.56 41 TRP B O 1
ATOM 1561 N N . LEU B 1 42 ? -4.652 11.195 -5.84 1 97.44 42 LEU B N 1
ATOM 1562 C CA . LEU B 1 42 ? -5.781 11.352 -4.93 1 97.44 42 LEU B CA 1
ATOM 1563 C C . LEU B 1 42 ? -6.988 11.938 -5.652 1 97.44 42 LEU B C 1
ATOM 1565 O O . LEU B 1 42 ? -8.133 11.57 -5.367 1 97.44 42 LEU B O 1
ATOM 1569 N N . GLN B 1 43 ? -6.766 12.836 -6.531 1 96.31 43 GLN B N 1
ATOM 1570 C CA . GLN B 1 43 ? -7.859 13.438 -7.285 1 96.31 43 GLN B CA 1
ATOM 1571 C C . GLN B 1 43 ? -8.664 12.383 -8.039 1 96.31 43 GLN B C 1
ATOM 1573 O O . GLN B 1 43 ? -9.875 12.508 -8.188 1 96.31 43 GLN B O 1
ATOM 1578 N N . ARG B 1 44 ? -8 11.367 -8.422 1 94.31 44 ARG B N 1
ATOM 1579 C CA . ARG B 1 44 ? -8.625 10.328 -9.242 1 94.31 44 ARG B CA 1
ATOM 1580 C C . ARG B 1 44 ? -9.273 9.258 -8.367 1 94.31 44 ARG B C 1
ATOM 1582 O O . ARG B 1 44 ? -10.25 8.625 -8.773 1 94.31 44 ARG B O 1
ATOM 1589 N N . HIS B 1 45 ? -8.773 9.102 -7.152 1 95 45 HIS B N 1
ATOM 1590 C CA . HIS B 1 45 ? -9.148 7.883 -6.449 1 95 45 HIS B CA 1
ATOM 1591 C C . HIS B 1 45 ? -9.805 8.203 -5.109 1 95 45 HIS B C 1
ATOM 1593 O O . HIS B 1 45 ? -10.5 7.359 -4.539 1 95 45 HIS B O 1
ATOM 1599 N N . ALA B 1 46 ? -9.484 9.344 -4.551 1 94.62 46 ALA B N 1
ATOM 1600 C CA . ALA B 1 46 ? -9.906 9.641 -3.186 1 94.62 46 ALA B CA 1
ATOM 1601 C C . ALA B 1 46 ? -11.43 9.656 -3.074 1 94.62 46 ALA B C 1
ATOM 1603 O O . ALA B 1 46 ? -12.117 10.039 -4.023 1 94.62 46 ALA B O 1
ATOM 1604 N N . PRO B 1 47 ? -11.914 9.273 -1.938 1 93.06 47 PRO B N 1
ATOM 1605 C CA . PRO B 1 47 ? -13.352 9.43 -1.724 1 93.06 47 PRO B CA 1
ATOM 1606 C C . PRO B 1 47 ? -13.797 10.891 -1.761 1 93.06 47 PRO B C 1
ATOM 1608 O O . PRO B 1 47 ? -12.992 11.797 -1.511 1 93.06 47 PRO B O 1
ATOM 1611 N N . LYS B 1 48 ? -15.039 11.172 -2.053 1 87.94 48 LYS B N 1
ATOM 1612 C CA . LYS B 1 48 ? -15.547 12.531 -2.225 1 87.94 48 LYS B CA 1
ATOM 1613 C C . LYS B 1 48 ? -15.75 13.211 -0.877 1 87.94 48 LYS B C 1
ATOM 1615 O O . LYS B 1 48 ? -15.602 14.43 -0.766 1 87.94 48 LYS B O 1
ATOM 1620 N N . ASN B 1 49 ? -16.031 12.578 0.188 1 91 49 ASN B N 1
ATOM 1621 C CA . ASN B 1 49 ? -16.375 13.211 1.453 1 91 49 ASN B CA 1
ATOM 1622 C C . ASN B 1 49 ? -15.289 13.016 2.504 1 91 49 ASN B C 1
ATOM 1624 O O . ASN B 1 49 ? -15.547 12.461 3.57 1 91 49 ASN B O 1
ATOM 1628 N N . LEU B 1 50 ? -14.18 13.703 2.164 1 97.06 50 LEU B N 1
ATOM 1629 C CA . LEU B 1 50 ? -13.07 13.648 3.111 1 97.06 50 LEU B CA 1
ATOM 1630 C C . LEU B 1 50 ? -12.961 14.945 3.898 1 97.06 50 LEU B C 1
ATOM 1632 O O . LEU B 1 50 ? -12.984 16.031 3.316 1 97.06 50 LEU B O 1
ATOM 1636 N N . ALA B 1 51 ? -12.93 14.805 5.207 1 98.31 51 ALA B N 1
ATOM 1637 C CA . ALA B 1 51 ? -12.383 15.922 5.973 1 98.31 51 ALA B CA 1
ATOM 1638 C C . ALA B 1 51 ? -10.875 16.047 5.754 1 98.31 51 ALA B C 1
ATOM 1640 O O . ALA B 1 51 ? -10.148 15.055 5.773 1 98.31 51 ALA B O 1
ATOM 1641 N N . LEU B 1 52 ? -10.43 17.25 5.453 1 98.75 52 LEU B N 1
ATOM 1642 C CA . LEU B 1 52 ? -9.031 17.5 5.137 1 98.75 52 LEU B CA 1
ATOM 1643 C C . LEU B 1 52 ? -8.336 18.25 6.266 1 98.75 52 LEU B C 1
ATOM 1645 O O . LEU B 1 52 ? -8.742 19.375 6.605 1 98.75 52 LEU B O 1
ATOM 1649 N N . LEU B 1 53 ? -7.273 17.594 6.844 1 98.88 53 LEU B N 1
ATOM 1650 C CA . LEU B 1 53 ? -6.559 18.172 7.977 1 98.88 53 LEU B CA 1
ATOM 1651 C C . LEU B 1 53 ? -5.062 18.25 7.691 1 98.88 53 LEU B C 1
ATOM 1653 O O . LEU B 1 53 ? -4.488 17.312 7.113 1 98.88 53 LEU B O 1
ATOM 1657 N N . ALA B 1 54 ? -4.488 19.328 8.062 1 98.88 54 ALA B N 1
ATOM 1658 C CA . ALA B 1 54 ? -3.035 19.438 7.938 1 98.88 54 ALA B CA 1
ATOM 1659 C C . ALA B 1 54 ? -2.408 19.906 9.242 1 98.88 54 ALA B C 1
ATOM 1661 O O . ALA B 1 54 ? -2.975 20.766 9.938 1 98.88 54 ALA B O 1
ATOM 1662 N N . SER B 1 55 ? -1.248 19.359 9.539 1 98.81 55 SER B N 1
ATOM 1663 C CA . SER B 1 55 ? -0.393 19.922 10.578 1 98.81 55 SER B CA 1
ATOM 1664 C C . SER B 1 55 ? -0.173 21.422 10.367 1 98.81 55 SER B C 1
ATOM 1666 O O . SER B 1 55 ? -0.188 21.891 9.227 1 98.81 55 SER B O 1
ATOM 1668 N N . PRO B 1 56 ? 0.16 22.172 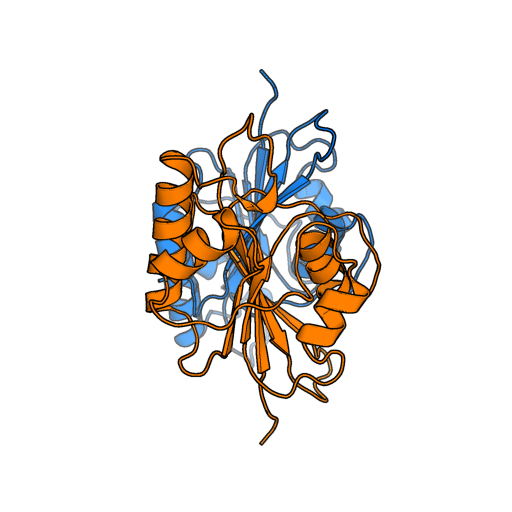11.461 1 98.75 56 PRO B N 1
ATOM 1669 C CA . PRO B 1 56 ? 0.433 23.594 11.289 1 98.75 56 PRO B CA 1
ATOM 1670 C C . PRO B 1 56 ? 1.753 23.859 10.57 1 98.75 56 PRO B C 1
ATOM 1672 O O . PRO B 1 56 ? 2.021 25 10.164 1 98.75 56 PRO B O 1
ATOM 1675 N N . ALA B 1 57 ? 2.625 22.906 10.477 1 98.69 57 ALA B N 1
ATOM 1676 C CA . ALA B 1 57 ? 3.9 23.125 9.789 1 98.69 57 ALA B CA 1
ATOM 1677 C C . ALA B 1 57 ? 3.686 23.5 8.328 1 98.69 57 ALA B C 1
ATOM 1679 O O . ALA B 1 57 ? 2.854 22.906 7.645 1 98.69 57 ALA B O 1
ATOM 1680 N N . ARG B 1 58 ? 4.48 24.438 7.836 1 98.69 58 ARG B N 1
ATOM 1681 C CA . ARG B 1 58 ? 4.344 24.938 6.469 1 98.69 58 ARG B CA 1
ATOM 1682 C C . ARG B 1 58 ? 4.504 23.797 5.461 1 98.69 58 ARG B C 1
ATOM 1684 O O . ARG B 1 58 ? 3.773 23.734 4.473 1 98.69 58 ARG B O 1
ATOM 1691 N N . ARG B 1 59 ? 5.422 22.953 5.648 1 98.81 59 ARG B N 1
ATOM 1692 C CA . ARG B 1 59 ? 5.672 21.844 4.742 1 98.81 59 ARG B CA 1
ATOM 1693 C C . ARG B 1 59 ? 4.438 20.953 4.613 1 98.81 59 ARG B C 1
ATOM 1695 O O . ARG B 1 59 ? 4.156 20.422 3.537 1 98.81 59 ARG B O 1
ATOM 1702 N N . ALA B 1 60 ? 3.711 20.75 5.672 1 98.88 60 ALA B N 1
ATOM 1703 C CA . ALA B 1 60 ? 2.49 19.953 5.648 1 98.88 60 ALA B CA 1
ATOM 1704 C C . ALA B 1 60 ? 1.353 20.703 4.965 1 98.88 60 ALA B C 1
ATOM 1706 O O . ALA B 1 60 ? 0.601 20.125 4.176 1 98.88 60 ALA B O 1
ATOM 1707 N N . GLN B 1 61 ? 1.252 21.938 5.27 1 98.88 61 GLN B N 1
ATOM 1708 C CA . GLN B 1 61 ? 0.251 22.781 4.629 1 98.88 61 GLN B CA 1
ATOM 1709 C C . GLN B 1 61 ? 0.455 22.828 3.117 1 98.88 61 GLN B C 1
ATOM 1711 O O . GLN B 1 61 ? -0.49 22.625 2.352 1 98.88 61 GLN B O 1
ATOM 1716 N N . GLU B 1 62 ? 1.653 23.016 2.738 1 98.88 62 GLU B N 1
ATOM 1717 C CA . GLU B 1 62 ? 1.979 23.078 1.315 1 98.88 62 GLU B CA 1
ATOM 1718 C C . GLU B 1 62 ? 1.698 21.734 0.638 1 98.88 62 GLU B C 1
ATOM 1720 O O . GLU B 1 62 ? 1.245 21.703 -0.508 1 98.88 62 GLU B O 1
ATOM 1725 N N . THR B 1 63 ? 1.967 20.688 1.336 1 98.94 63 THR B N 1
ATOM 1726 C CA . THR B 1 63 ? 1.684 19.359 0.793 1 98.94 63 THR B CA 1
ATOM 1727 C C . THR B 1 63 ? 0.198 19.219 0.477 1 98.94 63 THR B C 1
ATOM 1729 O O . THR B 1 63 ? -0.171 18.859 -0.642 1 98.94 63 THR B O 1
ATOM 1732 N N . LEU B 1 64 ? -0.635 19.547 1.446 1 98.88 64 LEU B N 1
ATOM 1733 C CA . LEU B 1 64 ? -2.072 19.359 1.279 1 98.88 64 LEU B CA 1
ATOM 1734 C C . LEU B 1 64 ? -2.635 20.344 0.264 1 98.88 64 LEU B C 1
ATOM 1736 O O . LEU B 1 64 ? -3.615 20.047 -0.422 1 98.88 64 LEU B O 1
ATOM 1740 N N . GLN B 1 65 ? -2.023 21.438 0.1 1 98.81 65 GLN B N 1
ATOM 1741 C CA . GLN B 1 65 ? -2.482 22.469 -0.819 1 98.81 65 GLN B CA 1
ATOM 1742 C C . GLN B 1 65 ? -2.449 21.984 -2.264 1 98.81 65 GLN B C 1
ATOM 1744 O O . GLN B 1 65 ? -3.205 22.469 -3.107 1 98.81 65 GLN B O 1
ATOM 1749 N N . HIS B 1 66 ? -1.611 21.078 -2.576 1 98.75 66 HIS B N 1
ATOM 1750 C CA . HIS B 1 66 ? -1.551 20.516 -3.924 1 98.75 66 HIS B CA 1
ATOM 1751 C C . HIS B 1 66 ? -2.783 19.672 -4.227 1 98.75 66 HIS B C 1
ATOM 1753 O O . HIS B 1 66 ? -3.066 19.375 -5.391 1 98.75 66 HIS B O 1
ATOM 1759 N N . PHE B 1 67 ? -3.469 19.266 -3.176 1 98.31 67 PHE B N 1
ATOM 1760 C CA . PHE B 1 67 ? -4.656 18.453 -3.35 1 98.31 67 PHE B CA 1
ATOM 1761 C C . PHE B 1 67 ? -5.922 19.281 -3.197 1 98.31 67 PHE B C 1
ATOM 1763 O O . PHE B 1 67 ? -6.902 19.078 -3.918 1 98.31 67 PHE B O 1
ATOM 1770 N N . ALA B 1 68 ? -5.84 20.25 -2.244 1 97.88 68 ALA B N 1
ATOM 1771 C CA . ALA B 1 68 ? -7.043 21.016 -1.944 1 97.88 68 ALA B CA 1
ATOM 1772 C C . ALA B 1 68 ? -6.695 22.453 -1.547 1 97.88 68 ALA B C 1
ATOM 1774 O O . ALA B 1 68 ? -5.727 22.672 -0.817 1 97.88 68 ALA B O 1
ATOM 1775 N N . ALA B 1 69 ? -7.527 23.312 -1.929 1 97.06 69 ALA B N 1
ATOM 1776 C CA . ALA B 1 69 ? -7.336 24.734 -1.621 1 97.06 69 ALA B CA 1
ATOM 1777 C C . ALA B 1 69 ? -7.77 25.047 -0.193 1 97.06 69 ALA B C 1
ATOM 1779 O O . ALA B 1 69 ? -7.254 25.984 0.43 1 97.06 69 ALA B O 1
ATOM 1780 N N . HIS B 1 70 ? -8.75 24.328 0.251 1 97.62 70 HIS B N 1
ATOM 1781 C CA . HIS B 1 70 ? -9.281 24.578 1.586 1 97.62 70 HIS B CA 1
ATOM 1782 C C . HIS B 1 70 ? -9.156 23.328 2.463 1 97.62 70 HIS B C 1
ATOM 1784 O O . HIS B 1 70 ? -9.477 22.219 2.025 1 97.62 70 HIS B O 1
ATOM 1790 N N . PHE B 1 71 ? -8.656 23.516 3.596 1 98.56 71 PHE B N 1
ATOM 1791 C CA . PHE B 1 71 ? -8.523 22.484 4.609 1 98.56 71 PHE B CA 1
ATOM 1792 C C . PHE B 1 71 ? -8.383 23.094 5.996 1 98.56 71 PHE B C 1
ATOM 1794 O O . PHE B 1 71 ? -8.25 24.312 6.137 1 98.56 71 PHE B O 1
ATOM 1801 N N . THR B 1 72 ? -8.492 22.281 7 1 98.81 72 THR B N 1
ATOM 1802 C CA . THR B 1 72 ? -8.406 22.734 8.383 1 98.81 72 THR B CA 1
ATOM 1803 C C . THR B 1 72 ? -7.012 22.469 8.953 1 98.81 72 THR B C 1
ATOM 1805 O O . THR B 1 72 ? -6.453 21.375 8.766 1 98.81 72 THR B O 1
ATOM 1808 N N . THR B 1 73 ? -6.469 23.484 9.586 1 98.88 73 THR B N 1
ATOM 1809 C CA . THR B 1 73 ? -5.238 23.266 10.336 1 98.88 73 THR B CA 1
ATOM 1810 C C . THR B 1 73 ? -5.531 22.578 11.664 1 98.88 73 THR B C 1
ATOM 1812 O O . THR B 1 73 ? -6.371 23.031 12.438 1 98.88 73 THR B O 1
ATOM 1815 N N . GLU B 1 74 ? -4.859 21.453 11.93 1 98.81 74 GLU B N 1
ATOM 1816 C CA . GLU B 1 74 ? -5.074 20.656 13.133 1 98.81 74 GLU B CA 1
ATOM 1817 C C . GLU B 1 74 ? -3.826 20.641 14.008 1 98.81 74 GLU B C 1
ATOM 1819 O O . GLU B 1 74 ? -2.92 19.828 13.797 1 98.81 74 GLU B O 1
ATOM 1824 N N . PRO B 1 75 ? -3.748 21.453 15.062 1 98.5 75 PRO B N 1
ATOM 1825 C CA . PRO B 1 75 ? -2.559 21.531 15.906 1 98.5 75 PRO B CA 1
ATOM 1826 C C . PRO B 1 75 ? -2.205 20.203 16.578 1 98.5 75 PRO B C 1
ATOM 1828 O O . PRO B 1 75 ? -1.038 19.969 16.891 1 98.5 75 PRO B O 1
ATOM 1831 N N . ALA B 1 76 ? -3.135 19.391 16.75 1 98.25 76 ALA B N 1
ATOM 1832 C CA . ALA B 1 76 ? -2.939 18.141 17.453 1 98.25 76 ALA B CA 1
ATOM 1833 C C . ALA B 1 76 ? -2.023 17.203 16.672 1 98.25 76 ALA B C 1
ATOM 1835 O O . ALA B 1 76 ? -1.518 16.219 17.219 1 98.25 76 ALA B O 1
ATOM 1836 N N . ILE B 1 77 ? -1.771 17.469 15.375 1 98.44 77 ILE B N 1
ATOM 1837 C CA . ILE B 1 77 ? -0.898 16.609 14.602 1 98.44 77 ILE B CA 1
ATOM 1838 C C . ILE B 1 77 ? 0.356 17.359 14.18 1 98.44 77 ILE B C 1
ATOM 1840 O O . ILE B 1 77 ? 0.922 17.109 13.117 1 98.44 77 ILE B O 1
ATOM 1844 N N . ALA B 1 78 ? 0.773 18.281 14.992 1 98.5 78 ALA B N 1
ATOM 1845 C CA . ALA B 1 78 ? 2.012 19.031 14.797 1 98.5 78 ALA B CA 1
ATOM 1846 C C . ALA B 1 78 ? 3.229 18.109 14.914 1 98.5 78 ALA B C 1
ATOM 1848 O O . ALA B 1 78 ? 3.119 16.984 15.375 1 98.5 78 ALA B O 1
ATOM 1849 N N . PRO B 1 79 ? 4.41 18.641 14.461 1 97.81 79 PRO B N 1
ATOM 1850 C CA . PRO B 1 79 ? 5.625 17.844 14.617 1 97.81 79 PRO B CA 1
ATOM 1851 C C . PRO B 1 79 ? 5.852 17.391 16.062 1 97.81 79 PRO B C 1
ATOM 1853 O O . PRO B 1 79 ? 5.707 18.188 16.984 1 97.81 79 PRO B O 1
ATOM 1856 N N . GLY B 1 80 ? 6.125 16.109 16.172 1 96.25 80 GLY B N 1
ATOM 1857 C CA . GLY B 1 80 ? 6.41 15.594 17.5 1 96.25 80 GLY B CA 1
ATOM 1858 C C . GLY B 1 80 ? 5.184 15.039 18.203 1 96.25 80 GLY B C 1
ATOM 1859 O O . GLY B 1 80 ? 5.289 14.469 19.281 1 96.25 80 GLY B O 1
ATOM 1860 N N . SER B 1 81 ? 3.994 15.211 17.641 1 95.88 81 SER B N 1
ATOM 1861 C CA . SER B 1 81 ? 2.77 14.68 18.219 1 95.88 81 SER B CA 1
ATOM 1862 C C . SER B 1 81 ? 2.838 13.164 18.375 1 95.88 81 SER B C 1
ATOM 1864 O O . SER B 1 81 ? 3.248 12.461 17.438 1 95.88 81 SER B O 1
ATOM 1866 N N . PRO B 1 82 ? 2.449 12.656 19.5 1 94.94 82 PRO B N 1
ATOM 1867 C CA . PRO B 1 82 ? 2.465 11.203 19.703 1 94.94 82 PRO B CA 1
ATOM 1868 C C . PRO B 1 82 ? 1.349 10.492 18.938 1 94.94 82 PRO B C 1
ATOM 1870 O O . PRO B 1 82 ? 0.389 11.141 18.5 1 94.94 82 PRO B O 1
ATOM 1873 N N . VAL B 1 83 ? 1.457 9.203 18.891 1 96.44 83 VAL B N 1
ATOM 1874 C CA . VAL B 1 83 ? 0.496 8.359 18.188 1 96.44 83 VAL B CA 1
ATOM 1875 C C . VAL B 1 83 ? -0.892 8.531 18.797 1 96.44 83 VAL B C 1
ATOM 1877 O O . VAL B 1 83 ? -1.891 8.602 18.078 1 96.44 83 VAL B O 1
ATOM 1880 N N . SER B 1 84 ? -0.901 8.641 20.109 1 96.69 84 SER B N 1
ATOM 1881 C CA . SER B 1 84 ? -2.182 8.758 20.797 1 96.69 84 SER B CA 1
ATOM 1882 C C . SER B 1 84 ? -2.951 9.992 20.328 1 96.69 84 SER B C 1
ATOM 1884 O O . SER B 1 84 ? -4.176 9.945 20.188 1 96.69 84 SER B O 1
ATOM 1886 N N . ARG B 1 85 ? -2.271 11.047 20.078 1 97.75 85 ARG B N 1
ATOM 1887 C CA . ARG B 1 85 ? -2.914 12.281 19.625 1 97.75 85 ARG B CA 1
ATOM 1888 C C . ARG B 1 85 ? -3.43 12.133 18.203 1 97.75 85 ARG B C 1
ATOM 1890 O O . ARG B 1 85 ? -4.527 12.602 17.891 1 97.75 85 ARG B O 1
ATOM 1897 N N . VAL B 1 86 ? -2.662 11.531 17.359 1 98.31 86 VAL B N 1
ATOM 1898 C CA . VAL B 1 86 ? -3.092 11.297 15.992 1 98.31 86 VAL B CA 1
ATOM 1899 C C . VAL B 1 86 ? -4.328 10.406 15.984 1 98.31 86 VAL B C 1
ATOM 1901 O O . VAL B 1 86 ? -5.297 10.68 15.273 1 98.31 86 VAL B O 1
ATOM 1904 N N . LEU B 1 87 ? -4.316 9.367 16.812 1 98.12 87 LEU B N 1
ATOM 1905 C CA . LEU B 1 87 ? -5.453 8.461 16.922 1 98.12 87 LEU B CA 1
ATOM 1906 C C . LEU B 1 87 ? -6.691 9.195 17.422 1 98.12 87 LEU B C 1
ATOM 1908 O O . LEU B 1 87 ? -7.805 8.922 16.953 1 98.12 87 LEU B O 1
ATOM 1912 N N . ASP B 1 88 ? -6.438 10.117 18.328 1 98.31 88 ASP B N 1
ATOM 1913 C CA . ASP B 1 88 ? -7.547 10.93 18.812 1 98.31 88 ASP B CA 1
ATOM 1914 C C . ASP B 1 88 ? -8.164 11.742 17.688 1 98.31 88 ASP B C 1
ATOM 1916 O O . ASP B 1 88 ? -9.391 11.828 17.562 1 98.31 88 ASP B O 1
ATOM 1920 N N . VAL B 1 89 ? -7.352 12.336 16.859 1 98.56 89 VAL B N 1
ATOM 1921 C CA . VAL B 1 89 ? -7.809 13.141 15.727 1 98.56 89 VAL B CA 1
ATOM 1922 C C . VAL B 1 89 ? -8.586 12.266 14.75 1 98.56 89 VAL B C 1
ATOM 1924 O O . VAL B 1 89 ? -9.609 12.688 14.195 1 98.56 89 VAL B O 1
ATOM 1927 N N . LEU B 1 90 ? -8.164 11.016 14.625 1 98.06 90 LEU B N 1
ATOM 1928 C CA . LEU B 1 90 ? -8.82 10.062 13.727 1 98.06 90 LEU B CA 1
ATOM 1929 C C . LEU B 1 90 ? -10.148 9.594 14.32 1 98.06 90 LEU B C 1
ATOM 1931 O O . LEU B 1 90 ? -10.969 9 13.617 1 98.06 90 LEU B O 1
ATOM 1935 N N . GLY B 1 91 ? -10.359 9.836 15.547 1 97.25 91 GLY B N 1
ATOM 1936 C CA . GLY B 1 91 ? -11.523 9.297 16.234 1 97.25 91 GLY B CA 1
ATOM 1937 C C . GLY B 1 91 ? -11.445 7.805 16.469 1 97.25 91 GLY B C 1
ATOM 1938 O O . GLY B 1 91 ? -12.461 7.113 16.484 1 97.25 91 GLY B O 1
ATOM 1939 N N . TRP B 1 92 ? -10.344 7.281 16.656 1 95 92 TRP B N 1
ATOM 1940 C CA . TRP B 1 92 ? -10.125 5.852 16.844 1 95 92 TRP B CA 1
ATOM 1941 C C . TRP B 1 92 ? -10.492 5.426 18.266 1 95 92 TRP B C 1
ATOM 1943 O O . TRP B 1 92 ? -10.234 6.156 19.234 1 95 92 TRP B O 1
ATOM 1953 N N . PRO B 1 93 ? -11.109 4.359 18.469 1 93.06 93 PRO B N 1
ATOM 1954 C CA . PRO B 1 93 ? -11.297 3.229 17.562 1 93.06 93 PRO B CA 1
ATOM 1955 C C . PRO B 1 93 ? -12.633 3.285 16.812 1 93.06 93 PRO B C 1
ATOM 1957 O O . PRO B 1 93 ? -12.969 2.359 16.078 1 93.06 93 PRO B O 1
ATOM 1960 N N . ALA B 1 94 ? -13.391 4.34 16.953 1 93.5 94 ALA B N 1
ATOM 1961 C CA . ALA B 1 94 ? -14.703 4.445 16.312 1 93.5 94 ALA B CA 1
ATOM 1962 C C . ALA B 1 94 ? -14.812 5.723 15.492 1 93.5 94 ALA B C 1
ATOM 1964 O O . ALA B 1 94 ? -15.633 6.59 15.789 1 93.5 94 ALA B O 1
ATOM 1965 N N . PRO B 1 95 ? -13.945 5.754 14.398 1 96 95 PRO B N 1
ATOM 1966 C CA . PRO B 1 95 ? -14.031 6.973 13.594 1 96 95 PRO B CA 1
ATOM 1967 C C . PRO B 1 95 ? -15.438 7.227 13.062 1 96 95 PRO B C 1
ATOM 1969 O O . PRO B 1 95 ? -16.156 6.285 12.711 1 96 95 PRO B O 1
ATOM 1972 N N . GLN B 1 96 ? -15.781 8.508 12.914 1 94.38 96 GLN B N 1
ATOM 1973 C CA . GLN B 1 96 ? -17.141 8.883 12.562 1 94.38 96 GLN B CA 1
ATOM 1974 C C . GLN B 1 96 ? -17.203 9.539 11.188 1 94.38 96 GLN B C 1
ATOM 1976 O O . GLN B 1 96 ? -18.281 9.852 10.68 1 94.38 96 GLN B O 1
ATOM 1981 N N . ARG B 1 97 ? -16.109 9.812 10.672 1 95.19 97 ARG B N 1
ATOM 1982 C CA . ARG B 1 97 ? -16.031 10.422 9.344 1 95.19 97 ARG B CA 1
ATOM 1983 C C . ARG B 1 97 ? -14.742 10.039 8.633 1 95.19 97 ARG B C 1
ATOM 1985 O O . ARG B 1 97 ? -13.727 9.758 9.281 1 95.19 97 ARG B O 1
ATOM 1992 N N . SER B 1 98 ? -14.82 10.016 7.367 1 97.75 98 SER B N 1
ATOM 1993 C CA . SER B 1 98 ? -13.625 9.836 6.555 1 97.75 98 SER B CA 1
ATOM 1994 C C . SER B 1 98 ? -12.766 11.094 6.543 1 97.75 98 SER B C 1
ATOM 1996 O O . SER B 1 98 ? -13.289 12.211 6.488 1 97.75 98 SER B O 1
ATOM 1998 N N . LEU B 1 99 ? -11.43 10.859 6.602 1 98.06 99 LEU B N 1
ATOM 1999 C CA . LEU B 1 99 ? -10.594 12.047 6.578 1 98.06 99 LEU B CA 1
ATOM 2000 C C . LEU B 1 99 ? -9.211 11.727 6.012 1 98.06 99 LEU B C 1
ATOM 2002 O O . LEU B 1 99 ? -8.836 10.555 5.898 1 98.06 99 LEU B O 1
ATOM 2006 N N . LEU B 1 100 ? -8.555 12.695 5.516 1 98.81 100 LEU B N 1
ATOM 2007 C CA . LEU B 1 100 ? -7.156 12.734 5.113 1 98.81 100 LEU B CA 1
ATOM 2008 C C . LEU B 1 100 ? -6.367 13.719 5.977 1 98.81 100 LEU B C 1
ATOM 2010 O O . LEU B 1 100 ? -6.77 14.867 6.137 1 98.81 100 LEU B O 1
ATOM 2014 N N . LEU B 1 101 ? -5.348 13.242 6.629 1 98.69 101 LEU B N 1
ATOM 2015 C CA . LEU B 1 101 ? -4.527 14.18 7.395 1 98.69 101 LEU B CA 1
ATOM 2016 C C . LEU B 1 101 ? -3.08 14.141 6.918 1 98.69 101 LEU B C 1
ATOM 2018 O O . LEU B 1 101 ? -2.568 13.078 6.555 1 98.69 101 LEU B O 1
ATOM 2022 N N . VAL B 1 102 ? -2.436 15.273 6.824 1 98.94 102 VAL B N 1
ATOM 2023 C CA . VAL B 1 102 ? -1.016 15.414 6.516 1 98.94 102 VAL B CA 1
ATOM 2024 C C . VAL B 1 102 ? -0.23 15.656 7.801 1 98.94 102 VAL B C 1
ATOM 2026 O O . VAL B 1 102 ? -0.47 16.641 8.508 1 98.94 102 VAL B O 1
ATOM 2029 N N . GLY B 1 103 ? 0.663 14.781 8.078 1 98.56 103 GLY B N 1
ATOM 2030 C CA . GLY B 1 103 ? 1.422 14.883 9.32 1 98.56 103 GLY B CA 1
ATOM 2031 C C . GLY B 1 103 ? 2.887 14.523 9.148 1 98.56 103 GLY B C 1
ATOM 2032 O O . GLY B 1 103 ? 3.471 14.758 8.086 1 98.56 103 GLY B O 1
ATOM 2033 N N . HIS B 1 104 ? 3.486 14.039 10.273 1 98.44 104 HIS B N 1
ATOM 2034 C CA . HIS B 1 104 ? 4.938 13.922 10.336 1 98.44 104 HIS B CA 1
ATOM 2035 C C . HIS B 1 104 ? 5.363 12.562 10.867 1 98.44 104 HIS B C 1
ATOM 2037 O O . HIS B 1 104 ? 4.59 11.891 11.562 1 98.44 104 HIS B O 1
ATOM 2043 N N . GLN B 1 105 ? 6.594 12.234 10.469 1 96.19 105 GLN B N 1
ATOM 2044 C CA . GLN B 1 105 ? 7.238 11.125 11.164 1 96.19 105 GLN B CA 1
ATOM 2045 C C . GLN B 1 105 ? 7.703 11.547 12.555 1 96.19 105 GLN B C 1
ATOM 2047 O O . GLN B 1 105 ? 8.016 12.719 12.781 1 96.19 105 GLN B O 1
ATOM 2052 N N . PRO B 1 106 ? 7.82 10.641 13.57 1 96.12 106 PRO B N 1
ATOM 2053 C CA . PRO B 1 106 ? 7.43 9.234 13.453 1 96.12 106 PRO B CA 1
ATOM 2054 C C . PRO B 1 106 ? 5.93 9.023 13.648 1 96.12 106 PRO B C 1
ATOM 2056 O O . PRO B 1 106 ? 5.434 7.902 13.492 1 96.12 106 PRO B O 1
ATOM 2059 N N . GLY B 1 107 ? 5.168 10.047 13.945 1 96.38 107 GLY B N 1
ATOM 2060 C CA . GLY B 1 107 ? 3.766 9.938 14.32 1 96.38 107 GLY B CA 1
ATOM 2061 C C . GLY B 1 107 ? 2.922 9.227 13.281 1 96.38 107 GLY B C 1
ATOM 2062 O O . GLY B 1 107 ? 2.18 8.297 13.602 1 96.38 107 GLY B O 1
ATOM 2063 N N . ILE B 1 108 ? 3.021 9.555 12.07 1 96.5 108 ILE B N 1
ATOM 2064 C CA . ILE B 1 108 ? 2.191 9.008 11 1 96.5 108 ILE B CA 1
ATOM 2065 C C . ILE B 1 108 ? 2.514 7.531 10.805 1 96.5 108 ILE B C 1
ATOM 2067 O O . ILE B 1 108 ? 1.608 6.699 10.711 1 96.5 108 ILE B O 1
ATOM 2071 N N . GLY B 1 109 ? 3.836 7.227 10.695 1 95.81 109 GLY B N 1
ATOM 2072 C CA . GLY B 1 109 ? 4.238 5.84 10.516 1 95.81 109 GLY B CA 1
ATOM 2073 C C . GLY B 1 109 ? 3.795 4.941 11.656 1 95.81 109 GLY B C 1
ATOM 2074 O O . GLY B 1 109 ? 3.316 3.826 11.422 1 95.81 109 GLY B O 1
ATOM 2075 N N . GLN B 1 110 ? 3.945 5.43 12.852 1 96.5 110 GLN B N 1
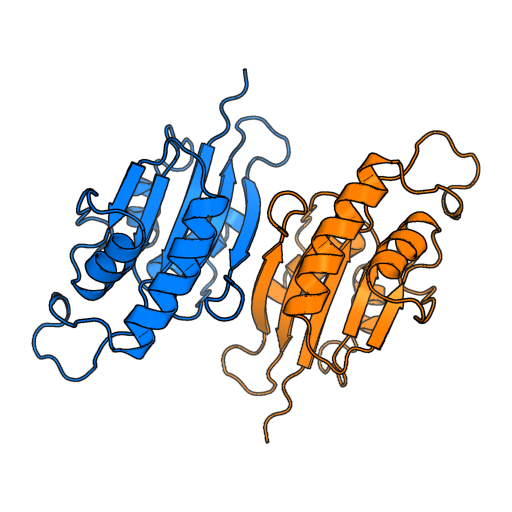ATOM 2076 C CA . GLN B 1 110 ? 3.553 4.652 14.016 1 96.5 110 GLN B CA 1
ATOM 2077 C C . GLN B 1 110 ? 2.037 4.488 14.086 1 96.5 110 GLN B C 1
ATOM 2079 O O . GLN B 1 110 ? 1.54 3.445 14.523 1 96.5 110 GLN B O 1
ATOM 2084 N N . THR B 1 111 ? 1.339 5.484 13.672 1 97.56 111 THR B N 1
ATOM 2085 C CA . THR B 1 111 ? -0.115 5.383 13.617 1 97.56 111 THR B CA 1
ATOM 2086 C C . THR B 1 111 ? -0.546 4.34 12.586 1 97.56 111 THR B C 1
ATOM 2088 O O . THR B 1 111 ? -1.409 3.506 12.867 1 97.56 111 THR B O 1
ATOM 2091 N N . ALA B 1 112 ? 0.077 4.355 11.43 1 97 112 ALA B N 1
ATOM 2092 C CA . ALA B 1 112 ? -0.211 3.355 10.406 1 97 112 ALA B CA 1
ATOM 2093 C C . ALA B 1 112 ? 0.05 1.945 10.922 1 97 112 ALA B C 1
ATOM 2095 O O . ALA B 1 112 ? -0.77 1.044 10.734 1 97 112 ALA B O 1
ATOM 2096 N N . ALA B 1 113 ? 1.189 1.805 11.586 1 95.19 113 ALA B N 1
ATOM 2097 C CA . ALA B 1 113 ? 1.537 0.511 12.172 1 95.19 113 ALA B CA 1
ATOM 2098 C C . ALA B 1 113 ? 0.46 0.04 13.141 1 95.19 113 ALA B C 1
ATOM 2100 O O . ALA B 1 113 ? 0.03 -1.114 13.094 1 95.19 113 ALA B O 1
ATOM 2101 N N . TYR B 1 114 ? 0.048 0.932 13.969 1 95.62 114 TYR B N 1
ATOM 2102 C CA . TYR B 1 114 ? -0.953 0.601 14.977 1 95.62 114 TYR B CA 1
ATOM 2103 C C . TYR B 1 114 ? -2.273 0.206 14.328 1 95.62 114 TYR B C 1
ATOM 2105 O O . TYR B 1 114 ? -2.893 -0.787 14.719 1 95.62 114 TYR B O 1
ATOM 2113 N N . LEU B 1 115 ? -2.725 0.941 13.336 1 95.25 115 LEU B N 1
ATOM 2114 C CA . LEU B 1 115 ? -3.984 0.655 12.656 1 95.25 115 LEU B CA 1
ATOM 2115 C C . LEU B 1 115 ? -3.949 -0.721 12 1 95.25 115 LEU B C 1
ATOM 2117 O O . LEU B 1 115 ? -4.949 -1.443 12.008 1 95.25 115 LEU B O 1
ATOM 2121 N N . LEU B 1 116 ? -2.805 -0.997 11.469 1 92.62 116 LEU B N 1
ATOM 2122 C CA . LEU B 1 116 ? -2.711 -2.217 10.672 1 92.62 116 LEU B CA 1
ATOM 2123 C C . LEU B 1 116 ? -2.457 -3.428 11.562 1 92.62 116 LEU B C 1
ATOM 2125 O O . LEU B 1 116 ? -2.963 -4.52 11.297 1 92.62 116 LEU B O 1
ATOM 2129 N N . THR B 1 117 ? -1.696 -3.283 12.711 1 91.38 117 THR B N 1
ATOM 2130 C CA . THR B 1 117 ? -1.197 -4.441 13.445 1 91.38 117 THR B CA 1
ATOM 2131 C C . THR B 1 117 ? -1.695 -4.418 14.883 1 91.38 117 THR B C 1
ATOM 2133 O O . THR B 1 117 ? -1.54 -5.402 15.617 1 91.38 117 THR B O 1
ATOM 2136 N N . GLU B 1 118 ? -2.197 -3.346 15.328 1 89.31 118 GLU B N 1
ATOM 2137 C CA . GLU B 1 118 ? -2.588 -3.115 16.719 1 89.31 118 GLU B CA 1
ATOM 2138 C C . GLU B 1 118 ? -1.388 -3.219 17.656 1 89.31 118 GLU B C 1
ATOM 2140 O O . GLU B 1 118 ? -1.525 -3.641 18.812 1 89.31 118 GLU B O 1
ATOM 2145 N N . SER B 1 119 ? -0.204 -2.977 17.141 1 88.44 119 SER B N 1
ATOM 2146 C CA . SER B 1 119 ? 1.054 -2.951 17.875 1 88.44 119 SER B CA 1
ATOM 2147 C C . SER B 1 119 ? 1.851 -1.688 17.562 1 88.44 119 SER B C 1
ATOM 2149 O O . SER B 1 119 ? 1.872 -1.225 16.422 1 88.44 119 SER B O 1
ATOM 2151 N N . PRO B 1 120 ? 2.4 -1.177 18.656 1 87 120 PRO B N 1
ATOM 2152 C CA . PRO B 1 120 ? 3.266 -0.02 18.422 1 87 120 PRO B CA 1
ATOM 2153 C C . PRO B 1 120 ? 4.586 -0.399 17.75 1 87 120 PRO B C 1
ATOM 2155 O O . PRO B 1 120 ? 5.441 -1.031 18.375 1 87 120 PRO B O 1
ATOM 2158 N N . LEU B 1 121 ? 4.688 -0.307 16.453 1 89.94 121 LEU B N 1
ATOM 2159 C CA . LEU B 1 121 ? 5.906 -0.581 15.711 1 89.94 121 LEU B CA 1
ATOM 2160 C C . LEU B 1 121 ? 6.535 0.713 15.203 1 89.94 121 LEU B C 1
ATOM 2162 O O . LEU B 1 121 ? 5.82 1.665 14.875 1 89.94 121 LEU B O 1
ATOM 2166 N N . PRO B 1 122 ? 7.816 0.765 15.164 1 89.88 122 PRO B N 1
ATOM 2167 C CA . PRO B 1 122 ? 8.516 1.986 14.758 1 89.88 122 PRO B CA 1
ATOM 2168 C C . PRO B 1 122 ? 8.625 2.125 13.242 1 89.88 122 PRO B C 1
ATOM 2170 O O . PRO B 1 122 ? 9.727 2.311 12.711 1 89.88 122 PRO B O 1
ATOM 2173 N N . TRP B 1 123 ? 7.496 2.154 12.555 1 90.94 123 TRP B N 1
ATOM 2174 C CA . TRP B 1 123 ? 7.508 2.256 11.102 1 90.94 123 TRP B CA 1
ATOM 2175 C C . TRP B 1 123 ? 7.816 3.682 10.656 1 90.94 123 TRP B C 1
ATOM 2177 O O . TRP B 1 123 ? 7.266 4.641 11.195 1 90.94 123 TRP B O 1
ATOM 2187 N N . ALA B 1 124 ? 8.75 3.799 9.789 1 88.94 124 ALA B N 1
ATOM 2188 C CA . ALA B 1 124 ? 9.062 5.055 9.109 1 88.94 124 ALA B CA 1
ATOM 2189 C C . ALA B 1 124 ? 8.898 4.918 7.598 1 88.94 124 ALA B C 1
ATOM 2191 O O . ALA B 1 124 ? 9.352 3.934 7.008 1 88.94 124 ALA B O 1
ATOM 2192 N N . PHE B 1 125 ? 8.188 5.871 7.023 1 92.12 125 PHE B N 1
ATOM 2193 C CA . PHE B 1 125 ? 7.926 5.84 5.59 1 92.12 125 PHE B CA 1
ATOM 2194 C C . PHE B 1 125 ? 8.484 7.078 4.91 1 92.12 125 PHE B C 1
ATOM 2196 O O . PHE B 1 125 ? 8.656 8.125 5.547 1 92.12 125 PHE B O 1
ATOM 2203 N N . PRO B 1 126 ? 8.805 6.969 3.652 1 94.62 126 PRO B N 1
ATOM 2204 C CA . PRO B 1 126 ? 9.391 8.102 2.936 1 94.62 126 PRO B CA 1
ATOM 2205 C C . PRO B 1 126 ? 8.469 9.32 2.918 1 94.62 126 PRO B C 1
ATOM 2207 O O . PRO B 1 126 ? 7.258 9.195 3.1 1 94.62 126 PRO B O 1
ATOM 2210 N N . ARG B 1 127 ? 9.133 10.477 2.768 1 97.75 127 ARG B N 1
ATOM 2211 C CA . ARG B 1 127 ? 8.383 11.727 2.6 1 97.75 127 ARG B CA 1
ATOM 2212 C C . ARG B 1 127 ? 7.379 11.609 1.46 1 97.75 127 ARG B C 1
ATOM 2214 O O . ARG B 1 127 ? 7.637 10.938 0.461 1 97.75 127 ARG B O 1
ATOM 2221 N N . ALA B 1 128 ? 6.254 12.172 1.625 1 98.38 128 ALA B N 1
ATOM 2222 C CA . ALA B 1 128 ? 5.156 12.281 0.669 1 98.38 128 ALA B CA 1
ATOM 2223 C C . ALA B 1 128 ? 4.43 10.953 0.504 1 98.38 128 ALA B C 1
ATOM 2225 O O . ALA B 1 128 ? 3.494 10.844 -0.291 1 98.38 128 ALA B O 1
ATOM 2226 N N . SER B 1 129 ? 4.785 9.906 1.233 1 97.88 129 SER B N 1
ATOM 2227 C CA . SER B 1 129 ? 4.078 8.633 1.147 1 97.88 129 SER B CA 1
ATOM 2228 C C . SER B 1 129 ? 2.67 8.742 1.717 1 97.88 129 SER B C 1
ATOM 2230 O O . SER B 1 129 ? 2.438 9.477 2.678 1 97.88 129 SER B O 1
ATOM 2232 N N . LEU B 1 130 ? 1.754 7.973 1.155 1 98.44 130 LEU B N 1
ATOM 2233 C CA . LEU B 1 130 ? 0.346 7.973 1.534 1 98.44 130 LEU B CA 1
ATOM 2234 C C . LEU B 1 130 ? -0.115 6.574 1.925 1 98.44 130 LEU B C 1
ATOM 2236 O O . LEU B 1 130 ? 0.178 5.602 1.225 1 98.44 130 LEU B O 1
ATOM 2240 N N . TRP B 1 131 ? -0.818 6.457 3.047 1 98.25 131 TRP B N 1
ATOM 2241 C CA . TRP B 1 131 ? -1.464 5.227 3.496 1 98.25 131 TRP B CA 1
ATOM 2242 C C . TRP B 1 131 ? -2.977 5.402 3.562 1 98.25 131 TRP B C 1
ATOM 2244 O O . TRP B 1 131 ? -3.473 6.367 4.152 1 98.25 131 TRP B O 1
ATOM 2254 N N . TRP B 1 132 ? -3.693 4.5 2.975 1 98.31 132 TRP B N 1
ATOM 2255 C CA . TRP B 1 132 ? -5.152 4.543 2.92 1 98.31 132 TRP B CA 1
ATOM 2256 C C . TRP B 1 132 ? -5.758 3.303 3.57 1 98.31 132 TRP B C 1
ATOM 2258 O O . TRP B 1 132 ? -5.645 2.197 3.035 1 98.31 132 TRP B O 1
ATOM 2268 N N . PHE B 1 133 ? -6.434 3.533 4.68 1 97.31 133 PHE B N 1
ATOM 2269 C CA . PHE B 1 133 ? -7.137 2.48 5.406 1 97.31 133 PHE B CA 1
ATOM 2270 C C . PHE B 1 133 ? -8.641 2.611 5.227 1 97.31 133 PHE B C 1
ATOM 2272 O O . PHE B 1 133 ? -9.18 3.721 5.23 1 97.31 133 PHE B O 1
ATOM 2279 N N . ARG B 1 134 ? -9.32 1.489 5.105 1 96.06 134 ARG B N 1
ATOM 2280 C CA . ARG B 1 134 ? -10.773 1.404 5.18 1 96.06 134 ARG B CA 1
ATOM 2281 C C . ARG B 1 134 ? -11.219 0.704 6.461 1 96.06 134 ARG B C 1
ATOM 2283 O O . ARG B 1 134 ? -10.742 -0.391 6.773 1 96.06 134 ARG B O 1
ATOM 2290 N N . VAL B 1 135 ? -12.023 1.366 7.176 1 95.56 135 VAL B N 1
ATOM 2291 C CA . VAL B 1 135 ? -12.516 0.847 8.445 1 95.56 135 VAL B CA 1
ATOM 2292 C C . VAL B 1 135 ? -13.992 0.46 8.305 1 95.56 135 VAL B C 1
ATOM 2294 O O . VAL B 1 135 ? -14.812 1.267 7.863 1 95.56 135 VAL B O 1
ATOM 2297 N N . ARG B 1 136 ? -14.352 -0.768 8.578 1 92.31 136 ARG B N 1
ATOM 2298 C CA . ARG B 1 136 ? -15.703 -1.312 8.625 1 92.31 136 ARG B CA 1
ATOM 2299 C C . ARG B 1 136 ? -16.031 -1.859 10.008 1 92.31 136 ARG B C 1
ATOM 2301 O O . ARG B 1 136 ? -15.633 -2.977 10.352 1 92.31 136 ARG B O 1
ATOM 2308 N N . PRO B 1 137 ? -16.906 -1.098 10.594 1 81.44 137 PRO B N 1
ATOM 2309 C CA . PRO B 1 137 ? -17.234 -1.586 11.938 1 81.44 137 PRO B CA 1
ATOM 2310 C C . PRO B 1 137 ? -17.953 -2.936 11.914 1 81.44 137 PRO B C 1
ATOM 2312 O O . P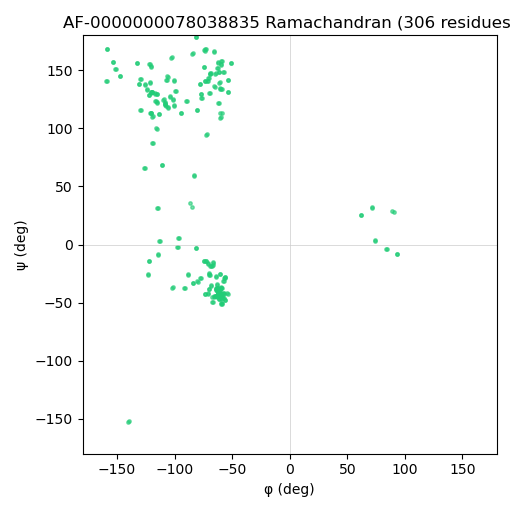RO B 1 137 ? -18.703 -3.223 10.977 1 81.44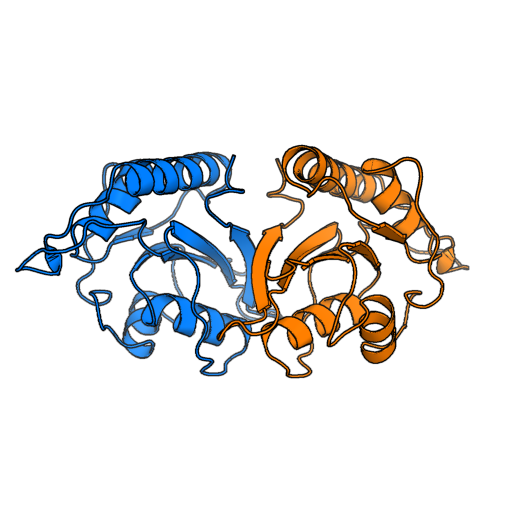 137 PRO B O 1
ATOM 2315 N N . PHE B 1 138 ? -17.625 -3.92 12.758 1 81.44 138 PHE B N 1
ATOM 2316 C CA . PHE B 1 138 ? -18.297 -5.191 13.023 1 81.44 138 PHE B CA 1
ATOM 2317 C C . PHE B 1 138 ? -17.875 -6.242 12 1 81.44 138 PHE B C 1
ATOM 2319 O O . PHE B 1 138 ? -18.406 -7.352 11.984 1 81.44 138 PHE B O 1
ATOM 2326 N N . HIS B 1 139 ? -17.062 -5.828 11.031 1 82.12 139 HIS B N 1
ATOM 2327 C CA . HIS B 1 139 ? -16.469 -6.828 10.148 1 82.12 139 HIS B CA 1
ATOM 2328 C C . HIS B 1 139 ? -15.445 -7.68 10.883 1 82.12 139 HIS B C 1
ATOM 2330 O O . HIS B 1 139 ? -14.828 -7.223 11.844 1 82.12 139 HIS B O 1
ATOM 2336 N N . PRO B 1 140 ? -15.391 -8.891 10.477 1 81 140 PRO B N 1
ATOM 2337 C CA . PRO B 1 140 ? -14.375 -9.734 11.109 1 81 140 PRO B CA 1
ATOM 2338 C C . PRO B 1 140 ? -12.961 -9.164 10.977 1 81 140 PRO B C 1
ATOM 2340 O O . PRO B 1 140 ? -12.109 -9.422 11.828 1 81 140 PRO B O 1
ATOM 2343 N N . ARG B 1 141 ? -12.734 -8.398 9.914 1 81.62 141 ARG B N 1
ATOM 2344 C CA . ARG B 1 141 ? -11.516 -7.633 9.703 1 81.62 141 ARG B CA 1
ATOM 2345 C C . ARG B 1 141 ? -11.82 -6.141 9.594 1 81.62 141 ARG B C 1
ATOM 2347 O O . ARG B 1 141 ? -11.969 -5.609 8.492 1 81.62 141 ARG B O 1
ATOM 2354 N N . PRO B 1 142 ? -11.844 -5.543 10.695 1 89.25 142 PRO B N 1
ATOM 2355 C CA . PRO B 1 142 ? -12.414 -4.195 10.695 1 89.25 142 PRO B CA 1
ATOM 2356 C C . PRO B 1 142 ? -11.539 -3.18 9.977 1 89.25 142 PRO B C 1
ATOM 2358 O O . PRO B 1 142 ? -12.023 -2.133 9.539 1 89.25 142 PRO B O 1
ATOM 2361 N N . VAL B 1 143 ? -10.18 -3.484 9.914 1 93.81 143 VAL B N 1
ATOM 2362 C CA . VAL B 1 143 ? -9.266 -2.557 9.25 1 93.81 143 VAL B CA 1
ATOM 2363 C C . VAL B 1 143 ? -8.633 -3.232 8.039 1 93.81 143 VAL B C 1
ATOM 2365 O O . VAL B 1 143 ? -8.078 -4.328 8.148 1 93.81 143 VAL B O 1
ATOM 2368 N N . GLN B 1 144 ? -8.828 -2.576 6.91 1 92.75 144 GLN B N 1
ATOM 2369 C CA . GLN B 1 144 ? -8.219 -3.049 5.676 1 92.75 144 GLN B CA 1
ATOM 2370 C C . GLN B 1 144 ? -7.289 -1.989 5.082 1 92.75 144 GLN B C 1
ATOM 2372 O O . GLN B 1 144 ? -7.645 -0.811 5.02 1 92.75 144 GLN B O 1
ATOM 2377 N N . LEU B 1 145 ? -6.117 -2.377 4.742 1 96.25 145 LEU B N 1
ATOM 2378 C CA . LEU B 1 145 ? -5.227 -1.499 3.988 1 96.25 145 LEU B CA 1
ATOM 2379 C C . LEU B 1 145 ? -5.578 -1.511 2.504 1 96.25 145 LEU B C 1
ATOM 2381 O O . LEU B 1 145 ? -5.473 -2.547 1.845 1 96.25 145 LEU B O 1
ATOM 2385 N N . ARG B 1 146 ? -6.012 -0.374 1.958 1 96.12 146 ARG B N 1
ATOM 2386 C CA . ARG B 1 146 ? -6.465 -0.289 0.573 1 96.12 146 ARG B CA 1
ATOM 2387 C C . ARG B 1 146 ? -5.316 0.091 -0.356 1 96.12 146 ARG B C 1
ATOM 2389 O O . ARG B 1 146 ? -5.242 -0.391 -1.488 1 96.12 146 ARG B O 1
ATOM 2396 N N . ALA B 1 147 ? -4.48 0.958 0.174 1 97.31 147 ALA B N 1
ATOM 2397 C CA . ALA B 1 147 ? -3.395 1.444 -0.672 1 97.31 147 ALA B CA 1
ATOM 2398 C C . ALA B 1 147 ? -2.254 2.008 0.17 1 97.31 147 ALA B C 1
ATOM 2400 O O . ALA B 1 147 ? -2.486 2.607 1.222 1 97.31 147 ALA B O 1
ATOM 2401 N N . VAL B 1 148 ? -1.139 1.761 -0.218 1 97.75 148 VAL B N 1
ATOM 2402 C CA . VAL B 1 148 ? 0.077 2.492 0.122 1 97.75 148 VAL B CA 1
ATOM 2403 C C . VAL B 1 148 ? 0.742 3.012 -1.151 1 97.75 148 VAL B C 1
ATOM 2405 O O . VAL B 1 148 ? 0.968 2.25 -2.096 1 97.75 148 VAL B O 1
ATOM 2408 N N . ILE B 1 149 ? 1.042 4.332 -1.158 1 96.38 149 ILE B N 1
ATOM 2409 C CA . ILE B 1 149 ? 1.562 4.906 -2.396 1 96.38 149 ILE B CA 1
ATOM 2410 C C . ILE B 1 149 ? 2.842 5.688 -2.105 1 96.38 149 ILE B C 1
ATOM 2412 O O . ILE B 1 149 ? 2.818 6.672 -1.366 1 96.38 149 ILE B O 1
ATOM 2416 N N . HIS B 1 150 ? 3.977 5.207 -2.672 1 96.56 150 HIS B N 1
ATOM 2417 C CA . HIS B 1 150 ? 5.188 6.012 -2.768 1 96.56 150 HIS B CA 1
ATOM 2418 C C . HIS B 1 150 ? 5.035 7.121 -3.803 1 96.56 150 HIS B C 1
ATOM 2420 O O . HIS B 1 150 ? 4.465 6.898 -4.875 1 96.56 150 HIS B O 1
ATOM 2426 N N . PRO B 1 151 ? 5.562 8.273 -3.475 1 95.81 151 PRO B N 1
ATOM 2427 C CA . PRO B 1 151 ? 5.375 9.367 -4.43 1 95.81 151 PRO B CA 1
ATOM 2428 C C . PRO B 1 151 ? 5.887 9.023 -5.828 1 95.81 151 PRO B C 1
ATOM 2430 O O . PRO B 1 151 ? 5.324 9.477 -6.828 1 95.81 151 PRO B O 1
ATOM 2433 N N . ASP B 1 152 ? 6.836 8.211 -5.984 1 93.62 152 ASP B N 1
ATOM 2434 C CA . ASP B 1 152 ? 7.402 7.836 -7.273 1 93.62 152 ASP B CA 1
ATOM 2435 C C . ASP B 1 152 ? 6.457 6.922 -8.047 1 93.62 152 ASP B C 1
ATOM 2437 O O . ASP B 1 152 ? 6.633 6.711 -9.25 1 93.62 152 ASP B O 1
ATOM 2441 N N . LEU B 1 153 ? 5.457 6.395 -7.344 1 93.19 153 LEU B N 1
ATOM 2442 C CA . LEU B 1 153 ? 4.559 5.43 -7.969 1 93.19 153 LEU B CA 1
ATOM 2443 C C . LEU B 1 153 ? 3.152 6.008 -8.102 1 93.19 153 LEU B C 1
ATOM 2445 O O . LEU B 1 153 ? 2.213 5.293 -8.453 1 93.19 153 LEU B O 1
ATOM 2449 N N . ALA B 1 154 ? 2.883 7.254 -7.73 1 87.44 154 ALA B N 1
ATOM 2450 C CA . ALA B 1 154 ? 1.578 7.914 -7.727 1 87.44 154 ALA B CA 1
ATOM 2451 C C . ALA B 1 154 ? 1.262 8.508 -9.094 1 87.44 154 ALA B C 1
ATOM 2453 O O . ALA B 1 154 ? 0.256 9.203 -9.258 1 87.44 154 ALA B O 1
ATOM 2454 N N . GLU B 1 155 ? 1.692 7.949 -10.344 1 74.94 155 GLU B N 1
ATOM 2455 C CA . GLU B 1 155 ? 1.433 8.609 -11.617 1 74.94 155 GLU B CA 1
ATOM 2456 C C . GLU B 1 155 ? -0.02 8.43 -12.055 1 74.94 155 GLU B C 1
ATOM 2458 O O . GLU B 1 155 ? -0.652 7.426 -11.711 1 74.94 155 GLU B O 1
#